Protein AF-A0A7C7WUB9-F1 (afdb_monomer_lite)

Foldseek 3Di:
DCLLCVLAVQRVVLLVVCVVDCLAEAEDEDQDPPQVQLAKDFQPDDPVCVVPAVAPDPPHDDDPVVVVVVSSVVSPFIHTYAYQNVDPVSVLSNQLRSQLRSLSVLQVVVVHHPVVDHSLLSSLSSLLSSLSVQCVVPVCSLVDPPPDDAPDPVSVVVVVSNSVSNVVSSVLNVVLSPDDNVVSQLSSSVSSVHDPPDDRDRPDDDDPPDPDDD

Sequence (214 aa):
MSALEDFDPILGARAREIFANGHRLRITEELEQRTGMMNCLPAGITIQDLKDRDMYFDFVEPFDNGIFIEHNADGSEAIINFEYTYSVDSLCYLAHEIGHAIADDIQRACGLSFRDFSPHELEKQAYFIQSIVAAHIDPDFNTESAAFVPASETSLSSAFNREAQRYEAVGAYKQAAALAASQRTAFIETIMGKPACAATITPPYPLAEDTVHL

Secondary structure (DSSP, 8-state):
-HHHHHH-HHHHHHHHHHHH-TTTEEEEE-SS-SS--EEEE-TT--HHHHHHS-TT-SS-----HHHHHHHTTT--S-EEEEEE-SSHHHHHHHHHHHHHHHHHHHHHHTT--GGGS-HHHHHHHHHHHHHHHHHHH-TTTTT-------SSHHHHHHHHHHHHHHHHHHHHHHHHHHS-HHHHHHHHHHHTT--TTSPP-PPPS---------

Radius of gyration: 16.94 Å; chains: 1; bounding box: 39×46×46 Å

pLDDT: mean 74.52, std 18.6, range [30.73, 95.69]

Structure (mmCIF, N/CA/C/O backbone):
data_AF-A0A7C7WUB9-F1
#
_entry.id   AF-A0A7C7WUB9-F1
#
loop_
_atom_site.group_PDB
_atom_site.id
_atom_site.type_symbol
_atom_site.label_atom_id
_atom_site.label_alt_id
_atom_site.label_comp_id
_atom_site.label_asym_id
_atom_site.label_entity_id
_atom_site.label_seq_id
_atom_site.pdbx_PDB_ins_code
_atom_site.Cartn_x
_atom_site.Cartn_y
_atom_site.Cartn_z
_atom_site.occupancy
_atom_site.B_iso_or_equiv
_atom_site.auth_seq_id
_atom_site.auth_comp_id
_atom_site.auth_asym_id
_atom_site.auth_atom_id
_atom_site.pdbx_PDB_model_num
ATOM 1 N N . MET A 1 1 ? 4.290 -13.149 3.917 1.00 58.50 1 MET A N 1
ATOM 2 C CA . MET A 1 1 ? 2.971 -13.055 4.587 1.00 58.50 1 MET A CA 1
ATOM 3 C C . MET A 1 1 ? 3.078 -12.938 6.107 1.00 58.50 1 MET A C 1
ATOM 5 O O . MET A 1 1 ? 2.339 -12.131 6.650 1.00 58.50 1 MET A O 1
ATOM 9 N N . SER A 1 2 ? 4.011 -13.636 6.777 1.00 76.75 2 SER A N 1
ATOM 10 C CA . SER A 1 2 ? 4.240 -13.506 8.234 1.00 76.75 2 SER A CA 1
ATOM 11 C C . SER A 1 2 ? 4.400 -12.055 8.704 1.00 76.75 2 SER A C 1
ATOM 13 O O . SER A 1 2 ? 3.715 -11.640 9.625 1.00 76.75 2 SER A O 1
ATOM 15 N N . ALA A 1 3 ? 5.203 -11.247 8.001 1.00 88.50 3 ALA A N 1
ATOM 16 C CA . ALA A 1 3 ? 5.504 -9.868 8.398 1.00 88.50 3 ALA A CA 1
ATOM 17 C C . ALA A 1 3 ? 4.269 -8.982 8.663 1.00 88.50 3 ALA A C 1
ATOM 19 O O . ALA A 1 3 ? 4.229 -8.267 9.660 1.00 88.50 3 ALA A O 1
ATOM 20 N N . LEU A 1 4 ? 3.263 -9.016 7.778 1.00 93.00 4 LEU A N 1
ATOM 21 C CA . LEU A 1 4 ? 2.069 -8.174 7.917 1.00 93.00 4 LEU A CA 1
ATOM 22 C C . LEU A 1 4 ? 1.130 -8.692 9.004 1.00 93.00 4 LEU A C 1
ATOM 24 O O . LEU A 1 4 ? 0.549 -7.889 9.723 1.00 93.00 4 LEU A O 1
ATOM 28 N N . GLU A 1 5 ? 1.011 -10.012 9.143 1.00 91.88 5 GLU A N 1
ATOM 29 C CA . GLU A 1 5 ? 0.197 -10.648 10.180 1.00 91.88 5 GLU A CA 1
ATOM 30 C C . GLU A 1 5 ? 0.779 -10.457 11.583 1.00 91.88 5 GLU A C 1
ATOM 32 O O . GLU A 1 5 ? 0.043 -10.113 12.508 1.00 91.88 5 GLU A O 1
ATOM 37 N N . ASP A 1 6 ? 2.097 -10.601 11.725 1.00 91.75 6 ASP A N 1
ATOM 38 C CA . ASP A 1 6 ? 2.821 -10.337 12.971 1.00 91.75 6 ASP A CA 1
ATOM 39 C C . ASP A 1 6 ? 2.702 -8.858 13.377 1.00 91.75 6 ASP A C 1
ATOM 41 O O . ASP A 1 6 ? 2.662 -8.521 14.566 1.00 91.75 6 ASP A O 1
ATOM 45 N N . PHE A 1 7 ? 2.636 -7.960 12.387 1.00 93.88 7 PHE A N 1
ATOM 46 C CA . PHE A 1 7 ? 2.469 -6.533 12.621 1.00 93.88 7 PHE A CA 1
ATOM 47 C C . PHE A 1 7 ? 1.033 -6.162 12.998 1.00 93.88 7 PHE A C 1
ATOM 49 O O . PHE A 1 7 ? 0.826 -5.438 13.970 1.00 93.88 7 PHE A O 1
ATOM 56 N N . ASP A 1 8 ? 0.033 -6.627 12.256 1.00 93.38 8 ASP A N 1
ATOM 57 C CA . ASP A 1 8 ? -1.379 -6.434 12.575 1.00 93.38 8 ASP A CA 1
ATOM 58 C C . ASP A 1 8 ? -2.216 -7.572 11.955 1.00 93.38 8 ASP A C 1
ATOM 60 O O . ASP A 1 8 ? -2.177 -7.783 10.742 1.00 93.38 8 ASP A O 1
ATOM 64 N N . PRO A 1 9 ? -3.011 -8.315 12.747 1.00 90.81 9 PRO A N 1
ATOM 65 C CA . PRO A 1 9 ? -3.708 -9.497 12.242 1.00 90.81 9 PRO A CA 1
ATOM 66 C C . PRO A 1 9 ? -4.779 -9.166 11.192 1.00 90.81 9 PRO A C 1
ATOM 68 O O . PRO A 1 9 ? -5.043 -9.985 10.311 1.00 90.81 9 PRO A O 1
ATOM 71 N N . ILE A 1 10 ? -5.391 -7.977 11.251 1.00 89.88 10 ILE A N 1
ATOM 72 C CA . ILE A 1 10 ? -6.374 -7.534 10.251 1.00 89.88 10 ILE A CA 1
ATOM 73 C C . ILE A 1 10 ? -5.658 -7.192 8.945 1.00 89.88 10 ILE A C 1
ATOM 75 O O . ILE A 1 10 ? -6.129 -7.563 7.870 1.00 89.88 10 ILE A O 1
ATOM 79 N N . LEU A 1 11 ? -4.501 -6.538 9.028 1.00 91.19 11 LEU A N 1
ATOM 80 C CA . LEU A 1 11 ? -3.656 -6.258 7.875 1.00 91.19 11 LEU A CA 1
ATOM 81 C C . LEU A 1 11 ? -3.152 -7.547 7.212 1.00 91.19 11 LEU A C 1
ATOM 83 O O . LEU A 1 11 ? -3.257 -7.693 5.995 1.00 91.19 11 LEU A O 1
ATOM 87 N N . GLY A 1 12 ? -2.671 -8.505 8.008 1.00 91.38 12 GLY A N 1
ATOM 88 C CA . GLY A 1 12 ? -2.275 -9.828 7.528 1.00 91.38 12 GLY A CA 1
ATOM 89 C C . GLY A 1 12 ? -3.418 -10.572 6.836 1.00 91.38 12 GLY A C 1
ATOM 90 O O . GLY A 1 12 ? -3.214 -11.149 5.769 1.00 91.38 12 GLY A O 1
ATOM 91 N N . ALA A 1 13 ? -4.633 -10.510 7.390 1.00 90.44 13 ALA A N 1
ATOM 92 C CA . ALA A 1 13 ? -5.813 -11.116 6.776 1.00 90.44 13 A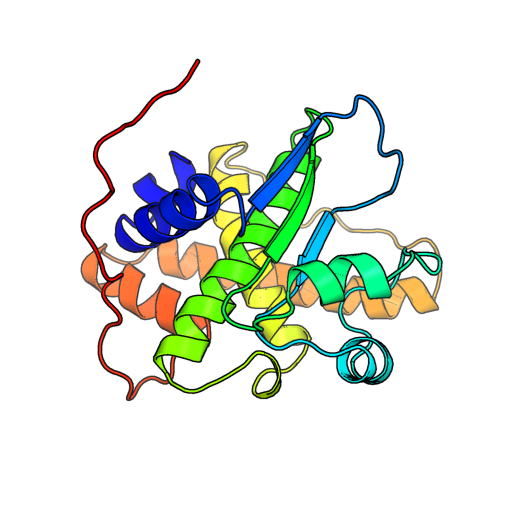LA A CA 1
ATOM 93 C C . ALA A 1 13 ? -6.132 -10.520 5.394 1.00 90.44 13 ALA A C 1
ATOM 95 O O . ALA A 1 13 ? -6.345 -11.283 4.455 1.00 90.44 13 ALA A O 1
ATOM 96 N N . ARG A 1 14 ? -6.085 -9.188 5.247 1.00 90.38 14 ARG A N 1
ATOM 97 C CA . ARG A 1 14 ? -6.287 -8.509 3.951 1.00 90.38 14 ARG A CA 1
ATOM 98 C C . ARG A 1 14 ? -5.230 -8.904 2.924 1.00 90.38 14 ARG A C 1
ATOM 100 O O . ARG A 1 14 ? -5.556 -9.217 1.786 1.00 90.38 14 ARG A O 1
ATOM 107 N N . ALA A 1 15 ? -3.963 -8.941 3.334 1.00 91.94 15 ALA A N 1
ATOM 108 C CA . ALA A 1 15 ? -2.885 -9.359 2.446 1.00 91.94 15 ALA A CA 1
ATOM 109 C C . ALA A 1 15 ? -3.079 -10.806 1.967 1.00 91.94 15 ALA A C 1
ATOM 111 O O . ALA A 1 15 ? -2.947 -11.076 0.777 1.00 91.94 15 ALA A O 1
ATOM 112 N N . ARG A 1 16 ? -3.438 -11.734 2.867 1.00 90.88 16 ARG A N 1
ATOM 113 C CA . ARG A 1 16 ? -3.721 -13.131 2.496 1.00 90.88 16 ARG A CA 1
ATOM 114 C C . ARG A 1 16 ? -4.841 -13.255 1.472 1.00 90.88 16 ARG A C 1
ATOM 116 O O . ARG A 1 16 ? -4.729 -14.084 0.581 1.00 90.88 16 ARG A O 1
ATOM 123 N N . GLU A 1 17 ? -5.894 -12.456 1.596 1.00 88.88 17 GLU A N 1
ATOM 124 C CA . GLU A 1 17 ? -7.005 -12.457 0.643 1.00 88.88 17 GLU A CA 1
ATOM 125 C C . GLU A 1 17 ? -6.539 -12.067 -0.766 1.00 88.88 17 GLU A C 1
ATOM 127 O O . GLU A 1 17 ? -6.853 -12.760 -1.731 1.00 88.88 17 GLU A O 1
ATOM 132 N N . ILE A 1 18 ? -5.711 -11.022 -0.873 1.00 90.38 18 ILE A N 1
ATOM 133 C CA . ILE A 1 18 ? -5.103 -10.606 -2.143 1.00 90.38 18 ILE A CA 1
ATOM 134 C C . ILE A 1 18 ? -4.246 -11.738 -2.726 1.00 90.38 18 ILE A C 1
ATOM 136 O O . ILE A 1 18 ? -4.377 -12.056 -3.904 1.00 90.38 18 ILE A O 1
ATOM 140 N N . PHE A 1 19 ? -3.411 -12.386 -1.904 1.00 87.12 19 PHE A N 1
ATOM 141 C CA . PHE A 1 19 ? -2.570 -13.505 -2.346 1.00 87.12 19 PHE A CA 1
ATOM 142 C C . PHE A 1 19 ? -3.367 -14.743 -2.772 1.00 87.12 19 PHE A C 1
ATOM 144 O O . PHE A 1 19 ? -2.962 -15.439 -3.700 1.00 87.12 19 PHE A O 1
ATOM 151 N N . ALA A 1 20 ? -4.474 -15.039 -2.093 1.00 86.31 20 ALA A N 1
ATOM 152 C CA . ALA A 1 20 ? -5.313 -16.195 -2.392 1.00 86.31 20 ALA A CA 1
ATOM 153 C C . ALA A 1 20 ? -6.182 -15.986 -3.643 1.00 86.31 20 ALA A C 1
ATOM 155 O O . ALA A 1 20 ? -6.673 -16.953 -4.228 1.00 86.31 20 ALA A O 1
ATOM 156 N N . ASN A 1 21 ? -6.379 -14.736 -4.066 1.00 83.38 21 ASN A N 1
ATOM 157 C CA . ASN A 1 21 ? -7.218 -14.395 -5.199 1.00 83.38 21 ASN A CA 1
ATOM 158 C C . ASN A 1 21 ? -6.378 -14.205 -6.475 1.00 83.38 21 ASN A C 1
ATOM 160 O O . ASN A 1 21 ? -5.896 -13.112 -6.769 1.00 83.38 21 ASN A O 1
ATOM 164 N N . GLY A 1 22 ? -6.267 -15.263 -7.287 1.00 78.06 22 GLY A N 1
ATOM 165 C CA . GLY A 1 22 ? -5.535 -15.237 -8.564 1.00 78.06 22 GLY A CA 1
ATOM 166 C C . GLY A 1 22 ? -6.100 -14.278 -9.627 1.00 78.06 22 GLY A C 1
ATOM 167 O O . GLY A 1 22 ? -5.448 -14.027 -10.641 1.00 78.06 22 GLY A O 1
ATOM 168 N N . HIS A 1 23 ? -7.298 -13.718 -9.417 1.00 80.62 23 HIS A N 1
ATOM 169 C CA . HIS A 1 23 ? -7.788 -12.593 -10.216 1.00 80.62 23 HIS A CA 1
ATOM 170 C C . HIS A 1 23 ? -7.101 -11.280 -9.815 1.00 80.62 23 HIS A C 1
ATOM 172 O O . HIS A 1 23 ? -6.741 -10.495 -10.692 1.00 80.62 23 HIS A O 1
ATOM 178 N N . ARG A 1 24 ? -6.891 -11.074 -8.507 1.00 84.25 24 ARG A N 1
ATOM 179 C CA . ARG A 1 24 ? -6.319 -9.857 -7.918 1.00 84.25 24 ARG A CA 1
ATOM 180 C C . ARG A 1 24 ? -4.801 -9.823 -7.942 1.00 84.25 24 ARG A C 1
ATOM 182 O O . ARG A 1 24 ? -4.252 -8.741 -8.070 1.00 84.25 24 ARG A O 1
ATOM 189 N N . LEU A 1 25 ? -4.121 -10.956 -7.803 1.00 86.12 25 LEU A N 1
ATOM 190 C CA . LEU A 1 25 ? -2.661 -11.008 -7.824 1.00 86.12 25 LEU A CA 1
ATOM 191 C C . LEU A 1 25 ? -2.173 -12.034 -8.838 1.00 86.12 25 LEU A C 1
ATOM 193 O O . LEU A 1 25 ? -2.419 -13.233 -8.709 1.00 86.12 25 LEU A O 1
ATOM 197 N N . ARG A 1 26 ? -1.427 -11.550 -9.828 1.00 83.12 26 ARG A N 1
ATOM 198 C CA . ARG A 1 26 ? -0.755 -12.375 -10.828 1.00 83.12 26 ARG A CA 1
ATOM 199 C C . ARG A 1 26 ? 0.742 -12.180 -10.691 1.00 83.12 26 ARG A C 1
ATOM 201 O O . ARG A 1 26 ? 1.243 -11.082 -10.914 1.00 83.12 26 ARG A O 1
ATOM 208 N N . ILE A 1 27 ? 1.437 -13.250 -10.323 1.00 81.62 27 ILE A N 1
ATOM 209 C CA . ILE A 1 27 ? 2.894 -13.261 -10.222 1.00 81.62 27 ILE A CA 1
ATOM 210 C C . ILE A 1 27 ? 3.448 -14.091 -11.373 1.00 81.62 27 ILE A C 1
ATOM 212 O O . ILE A 1 27 ? 3.085 -15.256 -11.536 1.00 81.62 27 ILE A O 1
ATOM 216 N N . THR A 1 28 ? 4.341 -13.495 -12.150 1.00 79.12 28 THR A N 1
ATOM 217 C CA . THR A 1 28 ? 5.196 -14.201 -13.102 1.00 79.12 28 THR A CA 1
ATOM 218 C C . THR A 1 28 ? 6.609 -14.230 -12.548 1.00 79.12 28 THR A C 1
ATOM 220 O O . THR A 1 28 ? 7.180 -13.191 -12.225 1.00 79.12 28 THR A O 1
ATOM 223 N N . GLU A 1 29 ? 7.169 -15.424 -12.397 1.00 78.75 29 GLU A N 1
ATOM 224 C CA . GLU A 1 29 ? 8.539 -15.585 -11.922 1.00 78.75 29 GLU A CA 1
ATOM 225 C C . GLU A 1 29 ? 9.514 -15.462 -13.095 1.00 78.75 29 GLU A C 1
ATOM 227 O O . GLU A 1 29 ? 9.423 -16.210 -14.070 1.00 78.75 29 GLU A O 1
ATOM 232 N N . GLU A 1 30 ? 10.449 -14.521 -13.005 1.00 70.12 30 GLU A N 1
ATOM 233 C CA . GLU A 1 30 ? 11.416 -14.229 -14.063 1.00 70.12 30 GLU A CA 1
ATOM 234 C C . GLU A 1 30 ? 12.811 -14.033 -13.453 1.00 70.12 30 GLU A C 1
ATOM 236 O O . GLU A 1 30 ? 12.963 -13.443 -12.391 1.00 70.12 30 GLU A O 1
ATOM 241 N N . LEU A 1 31 ? 13.865 -14.536 -14.103 1.00 58.72 31 LEU A N 1
ATOM 242 C CA . LEU A 1 31 ? 15.239 -14.414 -13.575 1.00 58.72 31 LEU A CA 1
ATOM 243 C C . LEU A 1 31 ? 15.817 -12.997 -13.718 1.00 58.72 31 LEU A C 1
ATOM 245 O O . LEU A 1 31 ? 16.738 -12.625 -12.996 1.00 58.72 31 LEU A O 1
ATOM 249 N N . GLU A 1 32 ? 15.284 -12.218 -14.653 1.00 61.28 32 GLU A N 1
ATOM 250 C CA . GLU A 1 32 ? 15.645 -10.829 -14.929 1.00 61.28 32 GLU A CA 1
ATOM 251 C C . GLU A 1 32 ? 14.348 -10.069 -15.233 1.00 61.28 32 GLU A C 1
ATOM 253 O O . GLU A 1 32 ? 13.403 -10.670 -15.742 1.00 61.28 32 GLU A O 1
ATOM 258 N N . GLN A 1 33 ? 14.281 -8.766 -14.937 1.00 56.66 33 GLN A N 1
ATOM 259 C CA . GLN A 1 33 ? 13.120 -7.950 -15.319 1.00 56.66 33 GLN A CA 1
ATOM 260 C C . GLN A 1 33 ? 13.003 -7.945 -16.843 1.00 56.66 33 GLN A C 1
ATOM 262 O O . GLN A 1 33 ? 13.829 -7.343 -17.532 1.00 56.66 33 GLN A O 1
ATOM 267 N N . ARG A 1 34 ? 12.004 -8.651 -17.374 1.00 54.22 34 ARG A N 1
ATOM 268 C CA . ARG A 1 34 ? 11.803 -8.766 -18.819 1.00 54.22 34 ARG A CA 1
ATOM 269 C C . ARG A 1 34 ? 10.859 -7.705 -19.330 1.00 54.22 34 ARG A C 1
ATOM 271 O O . ARG A 1 34 ? 11.112 -7.149 -20.397 1.00 54.22 34 ARG A O 1
ATOM 278 N N . THR A 1 35 ? 9.797 -7.425 -18.584 1.00 53.28 35 THR A N 1
ATOM 279 C CA . THR A 1 35 ? 8.800 -6.435 -18.982 1.00 53.28 35 THR A CA 1
ATOM 280 C C . THR A 1 35 ? 8.731 -5.251 -18.023 1.00 53.28 35 THR A C 1
ATOM 282 O O . THR A 1 35 ? 8.122 -4.250 -18.371 1.00 53.28 35 THR A O 1
ATOM 285 N N . GLY A 1 36 ? 9.332 -5.325 -16.832 1.00 54.53 36 GLY A N 1
ATOM 286 C CA . GLY A 1 36 ? 9.214 -4.274 -15.815 1.00 54.53 36 GLY A CA 1
ATOM 287 C C . GLY A 1 36 ? 7.800 -4.176 -15.232 1.00 54.53 36 GLY A C 1
ATOM 288 O O . GLY A 1 36 ? 7.402 -3.119 -14.748 1.00 54.53 36 GLY A O 1
ATOM 289 N N . MET A 1 37 ? 7.019 -5.260 -15.306 1.00 57.16 37 MET A N 1
ATOM 290 C CA . MET A 1 37 ? 5.623 -5.289 -14.864 1.00 57.16 37 MET A CA 1
ATOM 291 C C . MET A 1 37 ? 5.580 -5.430 -13.342 1.00 57.16 37 MET A C 1
ATOM 293 O O . MET A 1 37 ? 5.673 -6.525 -12.798 1.00 57.16 37 MET A O 1
ATOM 297 N N . MET A 1 38 ? 5.489 -4.298 -12.652 1.00 66.25 38 MET A N 1
ATOM 298 C CA . MET A 1 38 ? 5.349 -4.214 -11.199 1.00 66.25 38 MET A CA 1
ATOM 299 C C . MET A 1 38 ? 4.339 -3.113 -10.895 1.00 66.25 38 MET A C 1
ATOM 301 O O . MET A 1 38 ? 4.726 -1.984 -10.608 1.00 66.25 38 MET A O 1
ATOM 305 N N . ASN A 1 39 ? 3.049 -3.400 -11.074 1.00 75.06 39 ASN A N 1
ATOM 306 C CA . ASN A 1 39 ? 2.018 -2.388 -10.880 1.00 75.06 39 ASN A CA 1
ATOM 307 C C . ASN A 1 39 ? 0.723 -2.930 -10.277 1.00 75.06 39 ASN A C 1
ATOM 309 O O . ASN A 1 39 ? 0.235 -4.013 -10.611 1.00 75.06 39 ASN A O 1
ATOM 313 N N . CYS A 1 40 ? 0.126 -2.095 -9.438 1.00 84.31 40 CYS A N 1
ATOM 314 C CA . CYS A 1 40 ? -1.238 -2.190 -8.969 1.00 84.31 40 CYS A CA 1
ATOM 315 C C . CYS A 1 40 ? -2.133 -1.263 -9.798 1.00 84.31 40 CYS A C 1
ATOM 317 O O . CYS A 1 40 ? -1.901 -0.060 -9.905 1.00 84.31 40 CYS A O 1
ATOM 319 N N . LEU A 1 41 ? -3.199 -1.824 -10.356 1.00 84.69 41 LEU A N 1
ATOM 320 C CA . LEU A 1 41 ? -4.288 -1.112 -11.006 1.00 84.69 41 LEU A CA 1
ATOM 321 C C . LEU A 1 41 ? -5.442 -0.979 -10.006 1.00 84.69 41 LEU A C 1
ATOM 323 O O . LEU A 1 41 ? -6.079 -1.990 -9.706 1.00 84.69 41 LEU A O 1
ATOM 327 N N . PRO A 1 42 ? -5.730 0.231 -9.492 1.00 86.31 42 PRO A N 1
ATOM 328 C CA . PRO A 1 42 ? -6.859 0.466 -8.598 1.00 86.31 42 PRO A CA 1
ATOM 329 C C . PRO A 1 42 ? -8.197 0.052 -9.214 1.00 86.31 42 PRO A C 1
ATOM 331 O O . PRO A 1 42 ? -8.370 0.067 -10.440 1.00 86.31 42 PRO A O 1
ATOM 334 N N . ALA A 1 43 ? -9.179 -0.258 -8.371 1.00 87.81 43 ALA A N 1
ATOM 335 C CA . ALA A 1 43 ? -10.504 -0.621 -8.846 1.00 87.81 43 ALA A CA 1
ATOM 336 C C . ALA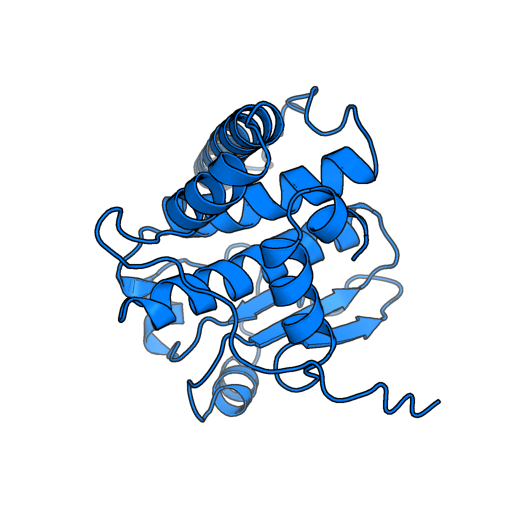 A 1 43 ? -11.154 0.532 -9.630 1.00 87.81 43 ALA A C 1
ATOM 338 O O . ALA A 1 43 ? -11.148 1.696 -9.216 1.00 87.81 43 ALA A O 1
ATOM 339 N N . GLY A 1 44 ? -11.750 0.205 -10.778 1.00 84.81 44 GLY A N 1
ATOM 340 C CA . GLY A 1 44 ? -12.438 1.184 -11.620 1.00 84.81 44 GLY A CA 1
ATOM 341 C C . GLY A 1 44 ? -11.511 2.222 -12.263 1.00 84.81 44 GLY A C 1
ATOM 342 O O . GLY A 1 44 ? -11.976 3.309 -12.627 1.00 84.81 44 GLY A O 1
ATOM 343 N N . ILE A 1 45 ? -10.210 1.931 -12.381 1.00 83.25 45 ILE A N 1
ATOM 344 C CA . ILE A 1 45 ? -9.282 2.738 -13.179 1.00 83.25 45 ILE A CA 1
ATOM 345 C C . ILE A 1 45 ? -9.657 2.687 -14.666 1.00 83.25 45 ILE A C 1
ATOM 347 O O . ILE A 1 45 ? -10.056 1.650 -15.192 1.00 83.25 45 ILE A O 1
ATOM 351 N N . THR A 1 46 ? -9.530 3.816 -15.360 1.00 78.81 46 THR A N 1
ATOM 352 C CA . THR A 1 46 ? -9.779 3.920 -16.801 1.00 78.81 46 THR A CA 1
ATOM 353 C C . THR A 1 46 ? -8.516 4.319 -17.560 1.00 78.81 46 THR A C 1
ATOM 355 O O . THR A 1 46 ? -7.562 4.846 -16.988 1.00 78.81 46 THR A O 1
ATOM 358 N N . ILE A 1 47 ? -8.540 4.159 -18.889 1.00 74.06 47 ILE A N 1
ATOM 359 C CA . ILE A 1 47 ? -7.479 4.662 -19.781 1.00 74.06 47 ILE A CA 1
ATOM 360 C C . ILE A 1 47 ? -7.259 6.169 -19.586 1.00 74.06 47 ILE A C 1
ATOM 362 O O . ILE A 1 47 ? -6.141 6.654 -19.735 1.00 74.06 47 ILE A O 1
ATOM 366 N N . GLN A 1 48 ? -8.321 6.922 -19.290 1.00 75.06 48 GLN A N 1
ATOM 367 C CA . GLN A 1 48 ? -8.221 8.364 -19.108 1.00 75.06 48 GLN A CA 1
ATOM 368 C C . GLN A 1 48 ? -7.501 8.710 -17.799 1.00 75.06 48 GLN A C 1
ATOM 370 O O . GLN A 1 48 ? -6.640 9.582 -17.804 1.00 75.06 48 GLN A O 1
ATOM 375 N N . ASP A 1 49 ? -7.754 7.969 -16.717 1.00 77.50 49 ASP A N 1
ATOM 376 C CA . ASP A 1 49 ? -7.038 8.172 -15.450 1.00 77.50 49 ASP A CA 1
ATOM 377 C C . ASP A 1 49 ? -5.533 7.924 -15.595 1.00 77.50 49 ASP A C 1
ATOM 379 O O . ASP A 1 49 ? -4.740 8.682 -15.041 1.00 77.50 49 ASP A O 1
ATOM 383 N N . LEU A 1 50 ? -5.143 6.912 -16.380 1.00 70.62 50 LEU A N 1
ATOM 384 C CA . LEU A 1 50 ? -3.734 6.645 -16.688 1.00 70.62 50 LEU A CA 1
ATOM 385 C C . LEU A 1 50 ? -3.067 7.803 -17.438 1.00 70.62 50 LEU A C 1
ATOM 387 O O . LEU A 1 50 ? -1.884 8.056 -17.248 1.00 70.62 50 LEU A O 1
ATOM 391 N N . LYS A 1 51 ? -3.815 8.512 -18.290 1.00 66.88 51 LYS A N 1
ATOM 392 C CA . LYS A 1 51 ? -3.301 9.670 -19.035 1.00 66.88 51 LYS A CA 1
ATOM 393 C C . LYS A 1 51 ? -3.232 10.935 -18.186 1.00 66.88 51 LYS A C 1
ATOM 395 O O . LYS A 1 51 ? -2.359 11.762 -18.418 1.00 66.88 51 LYS A O 1
ATOM 400 N N . ASP A 1 52 ? -4.163 11.098 -17.251 1.00 66.75 52 ASP A N 1
ATOM 401 C CA . ASP A 1 52 ? -4.356 12.360 -16.534 1.00 66.75 52 ASP A CA 1
ATOM 402 C C . ASP A 1 52 ? -3.540 12.474 -15.249 1.00 66.75 52 ASP A C 1
ATOM 404 O O . ASP A 1 52 ? -3.314 13.587 -14.774 1.00 66.75 52 ASP A O 1
ATOM 408 N N . ARG A 1 53 ? -3.149 11.352 -14.634 1.00 55.25 53 ARG A N 1
ATOM 409 C CA . ARG A 1 53 ? -2.651 11.387 -13.254 1.00 55.25 53 ARG A CA 1
ATOM 410 C C . ARG A 1 53 ? -1.142 11.341 -13.080 1.00 55.25 53 ARG A C 1
ATOM 412 O O . ARG A 1 53 ? -0.722 11.494 -11.938 1.00 55.25 53 ARG A O 1
ATOM 419 N N . ASP A 1 54 ? -0.344 11.119 -14.130 1.00 54.69 54 ASP A N 1
ATOM 420 C CA . ASP A 1 54 ? 1.107 10.829 -14.007 1.00 54.69 54 ASP A CA 1
ATOM 421 C C . ASP A 1 54 ? 1.410 9.730 -12.956 1.00 54.69 54 ASP A C 1
ATOM 423 O O . ASP A 1 54 ? 2.542 9.515 -12.526 1.00 54.69 54 ASP A O 1
ATOM 427 N N . MET A 1 55 ? 0.370 9.020 -12.514 1.00 48.38 55 MET A N 1
ATOM 428 C CA . MET A 1 55 ? 0.439 7.964 -11.530 1.00 48.38 55 MET A CA 1
ATOM 429 C C . MET A 1 55 ? 0.871 6.728 -12.291 1.00 48.38 55 MET A C 1
ATOM 431 O O . MET A 1 55 ? 0.218 6.357 -13.267 1.00 48.38 55 MET A O 1
ATOM 435 N N . TYR A 1 56 ? 1.946 6.108 -11.810 1.00 50.59 56 TYR A N 1
ATOM 436 C CA . TYR A 1 56 ? 2.493 4.827 -12.264 1.00 50.59 56 TYR A CA 1
ATOM 437 C C . TYR A 1 56 ? 3.446 4.832 -13.474 1.00 50.59 56 TYR A C 1
ATOM 439 O O . TYR A 1 56 ? 3.845 3.753 -13.902 1.00 50.59 56 TYR A O 1
ATOM 447 N N . PHE A 1 57 ? 3.874 5.979 -14.022 1.00 44.91 57 PHE A N 1
ATOM 448 C CA . PHE A 1 57 ? 4.630 5.972 -15.290 1.00 44.91 57 PHE A CA 1
ATOM 449 C C . PHE A 1 57 ? 5.812 6.953 -15.340 1.00 44.91 57 PHE A C 1
ATOM 451 O O . PHE A 1 57 ? 5.763 7.951 -16.044 1.00 44.91 57 PHE A O 1
ATOM 458 N N . ASP A 1 58 ? 6.922 6.612 -14.675 1.00 38.81 58 ASP A N 1
ATOM 459 C CA . ASP A 1 58 ? 8.247 7.168 -15.027 1.00 38.81 58 ASP A CA 1
ATOM 460 C C . ASP A 1 58 ? 9.120 6.176 -15.836 1.00 38.81 58 ASP A C 1
ATOM 462 O O . ASP A 1 58 ? 10.149 6.573 -16.376 1.00 38.81 58 ASP A O 1
ATOM 466 N N . PHE A 1 59 ? 8.737 4.892 -15.963 1.00 37.22 59 PHE A N 1
ATOM 467 C CA . PHE A 1 59 ? 9.623 3.840 -16.512 1.00 37.22 59 PHE A CA 1
ATOM 468 C C . PHE A 1 59 ? 8.966 2.820 -17.443 1.00 37.22 59 PHE A C 1
ATOM 470 O O . PHE A 1 59 ? 9.391 1.670 -17.522 1.00 37.22 59 PHE A O 1
ATOM 477 N N . VAL A 1 60 ? 7.914 3.207 -18.152 1.00 40.94 60 VAL A N 1
ATOM 478 C CA . VAL A 1 60 ? 7.082 2.226 -18.841 1.00 40.94 60 VAL A CA 1
ATOM 479 C C . VAL A 1 60 ? 6.745 2.775 -20.230 1.00 40.94 60 VAL A C 1
ATOM 481 O O . VAL A 1 60 ? 5.836 3.588 -20.398 1.00 40.94 60 VAL A O 1
ATOM 484 N N . GLU A 1 61 ? 7.543 2.370 -21.230 1.00 36.94 61 GLU A N 1
ATOM 485 C CA . GLU A 1 61 ? 7.173 2.449 -22.652 1.00 36.94 61 GLU A CA 1
ATOM 486 C C . GLU A 1 61 ? 5.752 1.891 -22.846 1.00 36.94 61 GLU A C 1
ATOM 488 O O . GLU A 1 61 ? 5.304 1.088 -22.028 1.00 36.94 61 GLU A O 1
ATOM 493 N N . PRO A 1 62 ? 5.005 2.323 -23.878 1.00 39.59 62 PRO A N 1
ATOM 494 C CA . PRO A 1 62 ? 3.571 2.088 -23.975 1.00 39.59 62 PRO A CA 1
ATOM 495 C C . PRO A 1 62 ? 3.290 0.593 -24.149 1.00 39.59 62 PRO A C 1
ATOM 497 O O . PRO A 1 62 ? 3.204 0.087 -25.267 1.00 39.59 62 PRO A O 1
ATOM 500 N N . PHE A 1 63 ? 3.133 -0.119 -23.035 1.00 49.19 63 PHE A N 1
ATOM 501 C CA . PHE A 1 63 ? 2.515 -1.429 -23.036 1.00 49.19 63 PHE A CA 1
ATOM 502 C C . PHE A 1 63 ? 1.092 -1.294 -23.552 1.00 49.19 63 PHE A C 1
ATOM 504 O O . PHE A 1 63 ? 0.491 -0.212 -23.573 1.00 49.19 63 PHE A O 1
ATOM 511 N N . ASP A 1 64 ? 0.551 -2.432 -23.959 1.00 47.31 64 ASP A N 1
ATOM 512 C CA . ASP A 1 64 ? -0.827 -2.585 -24.383 1.00 47.31 64 ASP A CA 1
ATOM 513 C C . ASP A 1 64 ? -1.748 -2.448 -23.154 1.00 47.31 64 ASP A C 1
ATOM 515 O O . ASP A 1 64 ? -2.353 -3.402 -22.671 1.00 47.31 64 ASP A O 1
ATOM 519 N N . ASN A 1 65 ? -1.815 -1.234 -22.596 1.00 50.06 65 ASN A N 1
ATOM 520 C CA . ASN A 1 65 ? -2.606 -0.850 -21.425 1.00 50.06 65 ASN A CA 1
ATOM 521 C C . ASN A 1 65 ? -4.089 -1.235 -21.590 1.00 50.06 65 ASN A C 1
ATOM 523 O O . ASN A 1 65 ? -4.813 -1.337 -20.603 1.00 50.06 65 ASN A O 1
ATOM 527 N N . GLY A 1 66 ? -4.532 -1.488 -22.829 1.00 46.75 66 GLY A N 1
ATOM 528 C CA . GLY A 1 66 ? -5.827 -2.084 -23.141 1.00 46.75 66 GLY A CA 1
ATOM 529 C C . GLY A 1 66 ? -6.016 -3.481 -22.544 1.00 46.75 66 GLY A C 1
ATOM 530 O O . GLY A 1 66 ? -7.043 -3.712 -21.920 1.00 46.75 66 GLY A O 1
ATOM 531 N N . ILE A 1 67 ? -5.022 -4.373 -22.628 1.00 48.97 67 ILE A N 1
ATOM 532 C CA . ILE A 1 67 ? -5.120 -5.762 -22.138 1.00 48.97 67 ILE A CA 1
ATOM 533 C C . ILE A 1 67 ? -5.297 -5.790 -20.614 1.00 48.97 67 ILE A C 1
ATOM 535 O O . ILE A 1 67 ? -6.125 -6.526 -20.083 1.00 48.97 67 ILE A O 1
ATOM 539 N N . PHE A 1 68 ? -4.562 -4.953 -19.883 1.00 54.81 68 PHE A N 1
ATOM 540 C CA . PHE A 1 68 ? -4.636 -4.944 -18.421 1.00 54.81 68 PHE A CA 1
ATOM 541 C C . PHE A 1 68 ? -5.907 -4.278 -17.880 1.00 54.81 68 PHE A C 1
ATOM 543 O O . PHE A 1 68 ? -6.458 -4.737 -16.881 1.00 54.81 68 PHE A O 1
ATOM 550 N N . ILE A 1 69 ? -6.422 -3.247 -18.555 1.00 55.38 69 ILE A N 1
ATOM 551 C CA . ILE A 1 69 ? -7.720 -2.648 -18.210 1.00 55.38 69 ILE A CA 1
ATOM 552 C C . ILE A 1 69 ? -8.869 -3.587 -18.597 1.00 55.38 69 ILE A C 1
ATOM 554 O O . ILE A 1 69 ? -9.838 -3.685 -17.850 1.00 55.38 69 ILE A O 1
ATOM 558 N N . GLU A 1 70 ? -8.752 -4.341 -19.695 1.00 53.69 70 GLU A N 1
ATOM 559 C CA . GLU A 1 70 ? -9.687 -5.426 -20.032 1.00 53.69 70 GLU A CA 1
ATOM 560 C C . GLU A 1 70 ? -9.705 -6.526 -18.959 1.00 53.69 70 GLU A C 1
ATOM 562 O O . GLU A 1 70 ? -10.744 -7.135 -18.713 1.00 53.69 70 GLU A O 1
ATOM 567 N N . HIS A 1 71 ? -8.591 -6.750 -18.257 1.00 57.50 71 HIS A N 1
ATOM 568 C CA . HIS A 1 71 ? -8.556 -7.643 -17.100 1.00 57.50 71 HIS A CA 1
ATOM 569 C C . HIS A 1 71 ? -9.179 -7.052 -15.828 1.00 57.50 71 HIS A C 1
ATOM 571 O O . HIS A 1 71 ? -9.564 -7.836 -14.969 1.00 57.50 71 HIS A O 1
ATOM 577 N N . ASN A 1 72 ? -9.342 -5.728 -15.726 1.00 61.47 72 ASN A N 1
ATOM 578 C CA . ASN A 1 72 ? -10.142 -5.051 -14.693 1.00 61.47 72 ASN A CA 1
ATOM 579 C C . ASN A 1 72 ? -11.512 -4.604 -15.242 1.00 61.47 72 ASN A C 1
ATOM 581 O O . ASN A 1 72 ? -12.049 -3.570 -14.845 1.00 61.47 72 ASN A O 1
ATOM 585 N N . ALA A 1 73 ? -12.072 -5.339 -16.210 1.00 60.31 73 ALA A N 1
ATOM 586 C CA . ALA A 1 73 ? -13.281 -4.916 -16.919 1.00 60.31 73 ALA A CA 1
ATOM 587 C C . ALA A 1 73 ? -14.509 -4.745 -16.010 1.00 60.31 73 ALA A C 1
ATOM 589 O O . ALA A 1 73 ? -15.406 -3.972 -16.350 1.00 60.31 73 ALA A O 1
ATOM 590 N N . ASP A 1 74 ? -14.569 -5.442 -14.872 1.00 70.19 74 ASP A N 1
ATOM 591 C CA . ASP A 1 74 ? -15.645 -5.249 -13.898 1.00 70.19 74 ASP A CA 1
ATOM 592 C C . ASP A 1 74 ? -15.386 -4.092 -12.916 1.00 70.19 74 ASP A C 1
ATOM 594 O O . ASP A 1 74 ? -16.313 -3.663 -12.225 1.00 70.19 74 ASP A O 1
ATOM 598 N N . GLY A 1 75 ? -14.158 -3.553 -12.878 1.00 72.75 75 GLY A N 1
ATOM 599 C CA . GLY A 1 75 ? -13.756 -2.454 -12.002 1.00 72.75 75 GLY A CA 1
ATOM 600 C C . GLY A 1 75 ? -13.975 -2.752 -10.519 1.00 72.75 75 GLY A C 1
ATOM 601 O O . GLY A 1 75 ? -14.120 -1.819 -9.722 1.00 72.75 75 GLY A O 1
ATOM 602 N N . SER A 1 76 ? -14.103 -4.027 -10.152 1.00 81.75 76 SER A N 1
ATOM 603 C CA . SER A 1 76 ? -14.644 -4.421 -8.858 1.00 81.75 76 SER A CA 1
ATOM 604 C C . SER A 1 76 ? -13.588 -4.455 -7.766 1.00 81.75 76 SER A C 1
ATOM 606 O O . SER A 1 76 ? -13.956 -4.276 -6.612 1.00 81.75 76 SER A O 1
ATOM 608 N N . GLU A 1 77 ? -12.310 -4.618 -8.102 1.00 86.50 77 GLU A N 1
ATOM 609 C CA . GLU A 1 77 ? -11.201 -4.730 -7.151 1.00 86.50 77 GLU A CA 1
ATOM 610 C C . GLU A 1 77 ? -9.897 -4.208 -7.773 1.00 86.50 77 GLU A C 1
ATOM 612 O O . GLU A 1 77 ? -9.779 -4.069 -8.994 1.00 86.50 77 GLU A O 1
ATOM 617 N N . ALA A 1 78 ? -8.908 -3.917 -6.927 1.00 88.31 78 ALA A N 1
ATOM 618 C CA . ALA A 1 78 ? -7.554 -3.649 -7.391 1.00 88.31 78 ALA A CA 1
ATOM 619 C C . ALA A 1 78 ? -6.873 -4.935 -7.895 1.00 88.31 78 ALA A C 1
ATOM 621 O O . ALA A 1 78 ? -6.990 -5.996 -7.268 1.00 88.31 78 ALA A O 1
ATOM 622 N N . ILE A 1 79 ? -6.136 -4.820 -9.004 1.00 87.06 79 ILE A N 1
ATOM 623 C CA . ILE A 1 79 ? -5.408 -5.921 -9.652 1.00 87.06 79 ILE A CA 1
ATOM 624 C C . ILE A 1 79 ? -3.916 -5.606 -9.678 1.00 87.06 79 ILE A C 1
AT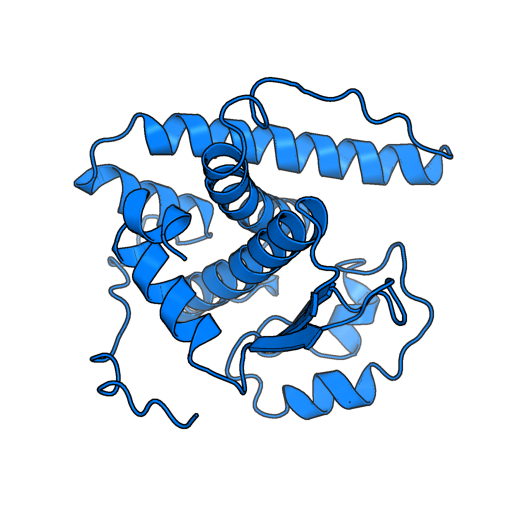OM 626 O O . ILE A 1 79 ? -3.507 -4.559 -10.169 1.00 87.06 79 ILE A O 1
ATOM 630 N N . ILE A 1 80 ? -3.101 -6.540 -9.210 1.00 86.38 80 ILE A N 1
ATOM 631 C CA . ILE A 1 80 ? -1.646 -6.480 -9.201 1.00 86.38 80 ILE A CA 1
ATOM 632 C C . ILE A 1 80 ? -1.111 -7.455 -10.247 1.00 86.38 80 ILE A C 1
ATOM 634 O O . ILE A 1 80 ? -1.393 -8.657 -10.194 1.00 86.38 80 ILE A O 1
ATOM 638 N N . ASN A 1 81 ? -0.290 -6.946 -11.161 1.00 81.12 81 ASN A N 1
ATOM 639 C CA . ASN A 1 81 ? 0.528 -7.770 -12.043 1.00 81.12 81 ASN A CA 1
ATOM 640 C C . ASN A 1 81 ? 1.994 -7.551 -11.672 1.00 81.12 81 ASN A C 1
ATOM 642 O O . ASN A 1 81 ? 2.468 -6.414 -11.640 1.00 81.12 81 ASN A O 1
ATOM 646 N N . PHE A 1 82 ? 2.692 -8.637 -11.345 1.00 81.81 82 PHE A N 1
ATOM 647 C CA . PHE A 1 82 ? 4.005 -8.552 -10.724 1.00 81.81 82 PHE A CA 1
ATOM 648 C C . PHE A 1 82 ? 5.006 -9.552 -11.307 1.00 81.81 82 PHE A C 1
ATOM 650 O O . PHE A 1 82 ? 4.776 -10.760 -11.298 1.00 81.81 82 PHE A O 1
ATOM 657 N N . GLU A 1 83 ? 6.157 -9.053 -11.746 1.00 81.06 83 GLU A N 1
ATOM 658 C CA . GLU A 1 83 ? 7.334 -9.846 -12.089 1.00 81.06 83 GLU A CA 1
ATOM 659 C C . GLU A 1 83 ? 8.220 -10.043 -10.859 1.00 81.06 83 GLU A C 1
ATOM 661 O O . GLU A 1 83 ? 8.885 -9.120 -10.382 1.00 81.06 83 GLU A O 1
ATOM 666 N N . TYR A 1 84 ? 8.256 -11.269 -10.341 1.00 81.44 84 TYR A N 1
ATOM 667 C CA . TYR A 1 84 ? 9.111 -11.602 -9.210 1.00 81.44 84 TYR A CA 1
ATOM 668 C C . TYR A 1 84 ? 10.497 -12.040 -9.680 1.00 81.44 84 TYR A C 1
ATOM 670 O O . TYR A 1 84 ? 10.622 -13.037 -10.388 1.00 81.44 84 TYR A O 1
ATOM 678 N N . THR A 1 85 ? 11.536 -11.320 -9.240 1.00 81.62 85 THR A N 1
ATOM 679 C CA . THR A 1 85 ? 12.934 -11.555 -9.652 1.00 81.62 85 THR A CA 1
ATOM 680 C C . THR A 1 85 ? 13.788 -12.269 -8.612 1.00 81.62 85 THR A C 1
ATOM 682 O O . THR A 1 85 ? 15.016 -12.226 -8.669 1.00 81.62 85 THR A O 1
ATOM 685 N N . TYR A 1 86 ? 13.156 -12.911 -7.625 1.00 79.81 86 TYR A N 1
ATOM 686 C CA . TYR A 1 86 ? 13.834 -13.612 -6.527 1.00 79.81 86 TYR A CA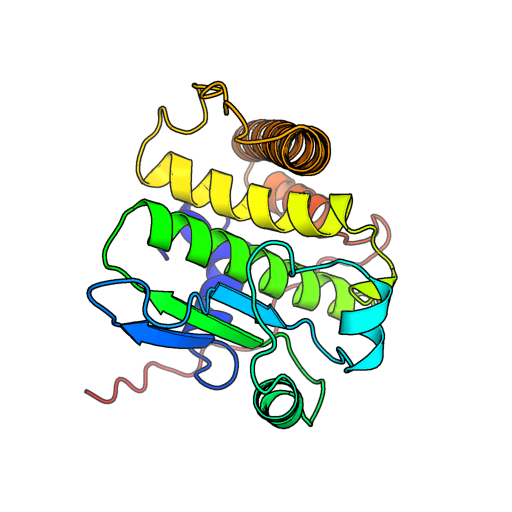 1
ATOM 687 C C . TYR A 1 86 ? 14.804 -12.736 -5.712 1.00 79.81 86 TYR A C 1
ATOM 689 O O . TYR A 1 86 ? 15.664 -13.245 -4.993 1.00 79.81 86 TYR A O 1
ATOM 697 N N . SER A 1 87 ? 14.660 -11.412 -5.797 1.00 81.94 87 SER A N 1
ATOM 698 C CA . SER A 1 87 ? 15.478 -10.440 -5.073 1.00 81.94 87 SER A CA 1
ATOM 699 C C . SER A 1 87 ? 14.719 -9.853 -3.882 1.00 81.94 87 SER A C 1
ATOM 701 O O . SER A 1 87 ? 13.488 -9.764 -3.894 1.00 81.94 87 SER A O 1
ATOM 703 N N . VAL A 1 88 ? 15.450 -9.413 -2.854 1.00 80.12 88 VAL A N 1
ATOM 704 C CA . VAL A 1 88 ? 14.861 -8.685 -1.714 1.00 80.12 88 VAL A CA 1
ATOM 705 C C . VAL A 1 88 ? 14.153 -7.418 -2.192 1.00 80.12 88 VAL A C 1
ATOM 707 O O . VAL A 1 88 ? 13.035 -7.146 -1.762 1.00 80.12 88 VAL A O 1
ATOM 710 N N . ASP A 1 89 ? 14.747 -6.705 -3.147 1.00 76.56 89 ASP A N 1
ATOM 711 C CA . ASP A 1 89 ? 14.145 -5.504 -3.723 1.00 76.56 89 ASP A CA 1
ATOM 712 C C . ASP A 1 89 ? 12.797 -5.818 -4.378 1.00 76.56 89 ASP A C 1
ATOM 714 O O . ASP A 1 89 ? 11.816 -5.124 -4.123 1.00 76.56 89 ASP A O 1
ATOM 718 N N . SER A 1 90 ? 12.694 -6.920 -5.133 1.00 78.44 90 SER A N 1
ATOM 719 C CA . SER A 1 90 ? 11.413 -7.346 -5.713 1.00 78.44 90 SER A CA 1
ATOM 720 C C . SER A 1 90 ? 10.367 -7.733 -4.662 1.00 78.44 90 SER A C 1
ATOM 722 O O . SER A 1 90 ? 9.185 -7.480 -4.866 1.00 78.44 90 SER A O 1
ATOM 724 N N . LEU A 1 91 ? 10.765 -8.269 -3.501 1.00 84.12 91 LEU A N 1
ATOM 725 C CA . LEU A 1 91 ? 9.828 -8.487 -2.391 1.00 84.12 91 LEU A CA 1
ATOM 726 C C . LEU A 1 91 ? 9.320 -7.163 -1.807 1.00 84.12 91 LEU A C 1
ATOM 728 O O . LEU A 1 91 ? 8.139 -7.052 -1.477 1.00 84.12 91 LEU A O 1
ATOM 732 N N . CYS A 1 92 ? 10.190 -6.159 -1.693 1.00 84.25 92 CYS A N 1
ATOM 733 C CA . CYS A 1 92 ? 9.812 -4.821 -1.245 1.00 84.25 92 CYS A CA 1
ATOM 734 C C . CYS A 1 92 ? 8.868 -4.131 -2.241 1.00 84.25 92 CYS A C 1
ATOM 736 O O . CYS A 1 92 ? 7.883 -3.534 -1.811 1.00 84.25 92 CYS A O 1
ATOM 738 N N . TYR A 1 93 ? 9.109 -4.262 -3.548 1.00 84.38 93 TYR A N 1
ATOM 739 C CA . TYR A 1 93 ? 8.187 -3.774 -4.579 1.00 84.38 93 TYR A CA 1
ATOM 740 C C . TYR A 1 93 ? 6.847 -4.514 -4.551 1.00 84.38 93 TYR A C 1
ATOM 742 O O . TYR A 1 93 ? 5.801 -3.880 -4.611 1.00 84.38 93 TYR A O 1
ATOM 750 N N . LEU A 1 94 ? 6.832 -5.834 -4.356 1.00 87.00 94 LEU A N 1
ATOM 751 C CA . LEU A 1 94 ? 5.570 -6.564 -4.204 1.00 87.00 94 LEU A CA 1
ATOM 752 C C . LEU A 1 94 ? 4.785 -6.070 -2.980 1.00 87.00 94 LEU A C 1
ATOM 754 O O . LEU A 1 94 ? 3.571 -5.894 -3.044 1.00 87.00 94 LEU A O 1
ATOM 758 N N . ALA A 1 95 ? 5.473 -5.813 -1.863 1.00 91.69 95 ALA A N 1
ATOM 759 C CA . ALA A 1 95 ? 4.854 -5.237 -0.673 1.00 91.69 95 ALA A CA 1
ATOM 760 C C . ALA A 1 95 ? 4.281 -3.834 -0.931 1.00 91.69 95 ALA A C 1
ATOM 762 O O . ALA A 1 95 ? 3.216 -3.512 -0.406 1.00 91.69 95 ALA A O 1
ATOM 763 N N . HIS A 1 96 ? 4.958 -3.027 -1.748 1.00 91.31 96 HIS A N 1
ATOM 764 C CA . HIS A 1 96 ? 4.473 -1.723 -2.191 1.00 91.31 96 HIS A CA 1
ATOM 765 C C . HIS A 1 96 ? 3.137 -1.856 -2.942 1.00 91.31 96 HIS A C 1
ATOM 767 O O . HIS A 1 96 ? 2.135 -1.277 -2.520 1.00 91.31 96 HIS A O 1
ATOM 773 N N . GLU A 1 97 ? 3.075 -2.713 -3.965 1.00 89.50 97 GLU A N 1
ATOM 774 C CA . GLU A 1 97 ? 1.849 -2.922 -4.752 1.00 89.50 97 GLU A CA 1
ATOM 775 C C . GLU A 1 97 ? 0.698 -3.504 -3.921 1.00 89.50 97 GLU A C 1
ATOM 777 O O . GLU A 1 97 ? -0.457 -3.098 -4.060 1.00 89.50 97 GLU A O 1
ATOM 782 N N . ILE A 1 98 ? 1.002 -4.409 -2.985 1.00 92.81 98 ILE A N 1
ATOM 783 C CA . ILE A 1 98 ? 0.017 -4.902 -2.010 1.00 92.81 98 ILE A CA 1
ATOM 784 C C . ILE A 1 98 ? -0.527 -3.752 -1.159 1.00 92.81 98 ILE A C 1
ATOM 786 O O . ILE A 1 98 ? -1.711 -3.746 -0.823 1.00 92.81 98 ILE A O 1
ATOM 790 N N . GLY A 1 99 ? 0.305 -2.769 -0.817 1.00 93.88 99 GLY A N 1
ATOM 791 C CA . GLY A 1 99 ? -0.136 -1.590 -0.084 1.00 93.88 99 GLY A CA 1
ATOM 792 C C . GLY A 1 99 ? -1.146 -0.746 -0.851 1.00 93.88 99 GLY A C 1
ATOM 793 O O . GLY A 1 99 ? -2.144 -0.339 -0.256 1.00 93.88 99 GLY A O 1
ATOM 794 N N . HIS A 1 100 ? -0.970 -0.571 -2.162 1.00 92.88 100 HIS A N 1
ATOM 795 C CA . HIS A 1 100 ? -1.988 0.065 -3.001 1.00 92.88 100 HIS A CA 1
ATOM 796 C C . HIS A 1 100 ? -3.308 -0.713 -3.002 1.00 92.88 100 HIS A C 1
ATOM 798 O O . HIS A 1 100 ? -4.364 -0.117 -2.792 1.00 92.88 100 HIS A O 1
ATOM 804 N N . ALA A 1 101 ? -3.267 -2.037 -3.168 1.00 92.50 101 ALA A N 1
ATOM 805 C CA . ALA A 1 101 ? -4.481 -2.854 -3.185 1.00 92.50 101 ALA A CA 1
ATOM 806 C C . ALA A 1 101 ? -5.222 -2.858 -1.833 1.00 92.50 101 ALA A C 1
ATOM 808 O O . ALA A 1 101 ? -6.449 -2.773 -1.797 1.00 92.50 101 ALA A O 1
ATOM 809 N N . ILE A 1 102 ? -4.494 -2.902 -0.711 1.00 94.06 102 ILE A N 1
ATOM 810 C CA . ILE A 1 102 ? -5.084 -2.809 0.636 1.00 94.06 102 ILE A CA 1
ATOM 811 C C . ILE A 1 102 ? -5.733 -1.440 0.859 1.00 94.06 102 ILE A C 1
ATOM 813 O O . ILE A 1 102 ? -6.812 -1.357 1.455 1.00 94.06 102 ILE A O 1
ATOM 817 N N . ALA A 1 103 ? -5.074 -0.369 0.414 1.00 93.56 103 ALA A N 1
ATOM 818 C CA . ALA A 1 103 ? -5.610 0.977 0.529 1.00 93.56 103 ALA A CA 1
ATOM 819 C C . ALA A 1 103 ? -6.896 1.133 -0.296 1.00 93.56 103 ALA A C 1
ATOM 821 O O . ALA A 1 103 ? -7.894 1.618 0.238 1.00 93.56 103 ALA A O 1
ATOM 822 N N . ASP A 1 104 ? -6.914 0.637 -1.536 1.00 92.69 104 ASP A N 1
ATOM 823 C CA . ASP A 1 104 ? -8.099 0.635 -2.403 1.00 92.69 104 ASP A CA 1
ATOM 824 C C . ASP A 1 104 ? -9.296 -0.073 -1.736 1.00 92.69 104 ASP A C 1
ATOM 826 O O . ASP A 1 104 ? -10.383 0.504 -1.652 1.00 92.69 104 ASP A O 1
ATOM 830 N N . ASP A 1 105 ? -9.094 -1.255 -1.136 1.00 91.81 105 ASP A N 1
ATOM 831 C CA . ASP A 1 105 ? -10.151 -1.984 -0.415 1.00 91.81 105 ASP A CA 1
ATOM 832 C C . ASP A 1 105 ? -10.741 -1.174 0.751 1.00 91.81 105 ASP A C 1
ATOM 834 O O . ASP A 1 105 ? -11.960 -1.131 0.955 1.00 91.81 105 ASP A O 1
ATOM 838 N N . ILE A 1 106 ? -9.880 -0.535 1.549 1.00 91.62 106 ILE A N 1
ATOM 839 C CA . ILE A 1 106 ? -10.291 0.262 2.714 1.00 91.62 106 ILE A CA 1
ATOM 840 C C . ILE A 1 106 ? -11.052 1.516 2.274 1.00 91.62 106 ILE A C 1
ATOM 842 O O . ILE A 1 106 ? -12.083 1.859 2.863 1.00 91.62 106 ILE A O 1
ATOM 846 N N . GLN A 1 107 ? -10.567 2.187 1.233 1.00 91.94 107 GLN A N 1
ATOM 847 C CA . GLN A 1 107 ? -11.176 3.391 0.674 1.00 91.94 107 GLN A CA 1
ATOM 848 C C . GLN A 1 107 ? -12.553 3.077 0.089 1.00 91.94 107 GLN A C 1
ATOM 850 O O . GLN A 1 107 ? -13.538 3.734 0.434 1.00 91.94 107 GLN A O 1
ATOM 855 N N . ARG A 1 108 ? -12.664 2.005 -0.697 1.00 89.94 108 ARG A N 1
ATOM 856 C CA . ARG A 1 108 ? -13.932 1.549 -1.278 1.00 89.94 108 ARG A CA 1
ATOM 857 C C . ARG A 1 108 ? -14.963 1.150 -0.241 1.00 89.94 108 ARG A C 1
ATOM 859 O O . ARG A 1 108 ? -16.136 1.482 -0.390 1.00 89.94 108 ARG A O 1
ATOM 866 N N . ALA A 1 109 ? -14.546 0.484 0.834 1.00 88.69 109 ALA A N 1
ATOM 867 C CA . ALA A 1 109 ? -15.437 0.182 1.952 1.00 88.69 109 ALA A CA 1
ATOM 868 C C . ALA A 1 109 ? -16.000 1.456 2.621 1.00 88.69 109 ALA A C 1
ATOM 870 O O . ALA A 1 109 ? -17.031 1.395 3.290 1.00 88.69 109 ALA A O 1
ATOM 871 N N . CYS A 1 110 ? -15.366 2.612 2.401 1.00 87.38 110 CYS A N 1
ATOM 872 C CA . CYS A 1 110 ? -15.846 3.933 2.810 1.00 87.38 110 CYS A CA 1
ATOM 873 C C . CYS A 1 110 ? -16.578 4.708 1.698 1.00 87.38 110 CYS A C 1
ATOM 875 O O . CYS A 1 110 ? -16.942 5.863 1.915 1.00 87.38 110 CYS A O 1
ATOM 877 N N . GLY A 1 111 ? -16.794 4.113 0.522 1.00 88.81 111 GLY A N 1
ATOM 878 C CA . GLY A 1 111 ? -17.365 4.794 -0.644 1.00 88.81 111 GLY A CA 1
ATOM 879 C C . GLY A 1 111 ? -16.415 5.792 -1.316 1.00 88.81 111 GLY A C 1
ATOM 880 O O . GLY A 1 111 ? -16.882 6.651 -2.059 1.00 88.81 111 GLY A O 1
ATOM 881 N N . LEU A 1 112 ? -15.113 5.694 -1.039 1.00 90.94 112 LEU A N 1
ATOM 882 C CA . LEU A 1 112 ? -14.055 6.474 -1.677 1.00 90.94 112 LEU A CA 1
ATOM 883 C C . LEU A 1 112 ? -13.378 5.652 -2.778 1.00 90.94 112 LEU A C 1
ATOM 885 O O . LEU A 1 112 ? -13.543 4.436 -2.873 1.00 90.94 112 LEU A O 1
ATOM 889 N N . SER A 1 113 ? -12.588 6.326 -3.598 1.00 90.12 113 SER A N 1
ATOM 890 C CA . SER A 1 113 ? -11.744 5.733 -4.628 1.00 90.12 113 SER A CA 1
ATOM 891 C C . SER A 1 113 ? -10.353 6.355 -4.597 1.00 90.12 113 SER A C 1
ATOM 893 O O . SER A 1 113 ? -10.158 7.423 -4.017 1.00 90.12 113 SER A O 1
ATOM 895 N N . PHE A 1 114 ? -9.409 5.771 -5.336 1.00 87.38 114 PHE A N 1
ATOM 896 C CA . PHE A 1 114 ? -8.089 6.371 -5.554 1.00 87.38 114 PHE A CA 1
ATOM 897 C C . PHE A 1 114 ? -8.154 7.826 -6.063 1.00 87.38 114 PHE A C 1
ATOM 899 O O . PHE A 1 114 ? -7.195 8.588 -5.926 1.00 87.38 114 PHE A O 1
ATOM 906 N N . ARG A 1 115 ? -9.282 8.242 -6.667 1.00 88.44 115 ARG A N 1
ATOM 907 C CA . ARG A 1 115 ? -9.460 9.606 -7.176 1.00 88.44 115 ARG A CA 1
ATOM 908 C C . ARG A 1 115 ? -9.573 10.651 -6.072 1.00 88.44 115 ARG A C 1
ATOM 910 O O . ARG A 1 115 ? -9.235 11.808 -6.314 1.00 88.44 115 ARG A O 1
ATOM 917 N N . ASP A 1 116 ? -9.983 10.238 -4.882 1.00 91.06 116 ASP A N 1
ATOM 918 C CA . ASP A 1 116 ? -10.185 11.110 -3.726 1.00 91.06 116 ASP A CA 1
ATOM 919 C C . ASP A 1 116 ? -8.875 11.431 -2.985 1.00 91.06 116 ASP A C 1
ATOM 921 O O . ASP A 1 116 ? -8.873 12.247 -2.065 1.00 91.06 116 ASP A O 1
ATOM 925 N N . PHE A 1 117 ? -7.760 10.832 -3.415 1.00 88.25 117 PHE A N 1
ATOM 926 C CA . PHE A 1 117 ? -6.437 10.993 -2.821 1.00 88.25 117 PHE A CA 1
ATOM 927 C C . PHE A 1 117 ? -5.447 11.569 -3.833 1.00 88.25 117 PHE A C 1
ATOM 929 O O . PHE A 1 117 ? -5.529 11.326 -5.046 1.00 88.25 117 PHE A O 1
ATOM 936 N N . SER A 1 118 ? -4.496 12.347 -3.325 1.00 86.06 118 SER A N 1
ATOM 937 C CA . SER A 1 118 ? -3.364 12.826 -4.111 1.00 86.06 118 SER A CA 1
ATOM 938 C C . SER A 1 118 ? -2.380 11.688 -4.417 1.00 86.06 118 SER A C 1
ATOM 940 O O . SER A 1 118 ? -2.277 10.742 -3.632 1.00 86.06 118 SER A O 1
ATOM 942 N N . PRO A 1 119 ? -1.584 11.788 -5.499 1.00 80.75 119 PRO A N 1
ATOM 943 C CA . PRO A 1 119 ? -0.520 10.820 -5.775 1.00 80.75 119 PRO A CA 1
ATOM 944 C C . PRO A 1 119 ? 0.429 10.621 -4.584 1.00 80.75 119 PRO A C 1
ATOM 946 O O . PRO A 1 119 ? 0.833 9.506 -4.287 1.00 80.75 119 PRO A O 1
ATOM 949 N N . HIS A 1 120 ? 0.722 11.692 -3.837 1.00 81.75 120 HIS A N 1
ATOM 950 C CA . HIS A 1 120 ? 1.557 11.621 -2.633 1.00 81.75 120 HIS A CA 1
ATOM 951 C C . HIS A 1 120 ? 0.956 10.744 -1.535 1.00 81.75 120 HIS A C 1
ATOM 953 O O . HIS A 1 120 ? 1.672 9.977 -0.895 1.00 81.75 120 HIS A O 1
ATOM 959 N N . GLU A 1 121 ? -0.352 10.848 -1.307 1.00 87.81 121 GLU A N 1
ATOM 960 C CA . GLU A 1 121 ? -1.046 10.021 -0.317 1.00 87.81 121 GLU A CA 1
ATOM 961 C C . GLU A 1 121 ? -1.085 8.553 -0.739 1.00 87.81 121 GLU A C 1
ATOM 963 O O . GLU A 1 121 ? -0.833 7.685 0.096 1.00 87.81 121 GLU A O 1
ATOM 968 N N . LEU A 1 122 ? -1.335 8.279 -2.022 1.00 88.38 122 LEU A N 1
ATOM 969 C CA . LEU A 1 122 ? -1.371 6.919 -2.564 1.00 88.38 122 LEU A CA 1
ATOM 970 C C . LEU A 1 122 ? -0.014 6.215 -2.426 1.00 88.38 122 LEU A C 1
ATOM 972 O O . LEU A 1 122 ? 0.052 5.086 -1.944 1.00 88.38 122 LEU A O 1
ATOM 976 N N . GLU A 1 123 ? 1.079 6.894 -2.769 1.00 85.56 123 GLU A N 1
ATOM 977 C CA . GLU A 1 123 ? 2.442 6.363 -2.625 1.00 85.56 123 GLU A CA 1
ATOM 978 C C . GLU A 1 123 ? 2.831 6.169 -1.156 1.00 85.56 123 GLU A C 1
ATOM 980 O O . GLU A 1 123 ? 3.418 5.158 -0.772 1.00 85.56 123 GLU A O 1
ATOM 985 N N . LYS A 1 124 ? 2.457 7.107 -0.279 1.00 88.00 124 LYS A N 1
ATOM 986 C CA . LYS A 1 124 ? 2.704 6.983 1.164 1.00 88.00 124 LYS A CA 1
ATOM 987 C C . LYS A 1 124 ? 2.032 5.743 1.762 1.00 88.00 124 LYS A C 1
ATOM 989 O O . LYS A 1 124 ? 2.616 5.104 2.639 1.00 88.00 124 LYS A O 1
ATOM 994 N N . GLN A 1 125 ? 0.824 5.402 1.311 1.00 92.94 125 GLN A N 1
ATOM 995 C CA . GLN A 1 125 ? 0.106 4.193 1.735 1.00 92.94 125 GLN A CA 1
ATOM 996 C C . GLN A 1 125 ? 0.878 2.925 1.353 1.00 92.94 125 GLN A C 1
ATOM 998 O O . GLN A 1 125 ? 1.074 2.038 2.188 1.00 92.94 125 GLN A O 1
ATOM 1003 N N . ALA A 1 126 ? 1.387 2.873 0.122 1.00 91.12 126 ALA A N 1
ATOM 1004 C CA . ALA A 1 126 ? 2.182 1.758 -0.372 1.00 91.12 126 ALA A CA 1
ATOM 1005 C C . ALA A 1 126 ? 3.541 1.641 0.335 1.00 91.12 126 ALA A C 1
ATOM 1007 O O . ALA A 1 126 ? 3.886 0.578 0.865 1.00 91.12 126 ALA A O 1
ATOM 1008 N N . TYR A 1 127 ? 4.268 2.753 0.476 1.00 90.19 127 TYR A N 1
ATOM 1009 C CA . TYR A 1 127 ? 5.527 2.789 1.220 1.00 90.19 127 TYR A CA 1
ATOM 1010 C C . TYR A 1 127 ? 5.365 2.404 2.694 1.00 90.19 127 TYR A C 1
ATOM 1012 O O . TYR A 1 127 ? 6.305 1.874 3.292 1.00 90.19 127 TYR A O 1
ATOM 1020 N N . PHE A 1 128 ? 4.198 2.633 3.303 1.00 94.00 128 PHE A N 1
ATOM 1021 C CA . PHE A 1 128 ? 3.942 2.212 4.681 1.00 94.00 128 PHE A CA 1
ATOM 1022 C C . PHE A 1 128 ? 3.932 0.681 4.804 1.00 94.00 128 PHE A C 1
ATOM 1024 O O . PHE A 1 128 ? 4.586 0.138 5.696 1.00 94.00 128 PHE A O 1
ATOM 1031 N N . ILE A 1 129 ? 3.267 -0.025 3.882 1.00 95.69 129 ILE A N 1
ATOM 1032 C CA . ILE A 1 129 ? 3.281 -1.498 3.835 1.00 95.69 129 ILE A CA 1
ATOM 1033 C C . ILE A 1 129 ? 4.668 -2.029 3.498 1.00 95.69 129 ILE A C 1
ATOM 1035 O O . ILE A 1 129 ? 5.162 -2.927 4.186 1.00 95.69 129 ILE A O 1
ATOM 1039 N N . GLN A 1 130 ? 5.332 -1.428 2.509 1.00 93.44 130 GLN A N 1
ATOM 1040 C CA . GLN A 1 130 ? 6.714 -1.756 2.176 1.00 93.44 130 GLN A CA 1
ATOM 1041 C C . GLN A 1 130 ? 7.630 -1.625 3.400 1.00 93.44 130 GLN A C 1
ATOM 1043 O O . GLN A 1 130 ? 8.440 -2.513 3.646 1.00 93.44 130 GLN A O 1
ATOM 1048 N N . SER A 1 131 ? 7.469 -0.577 4.214 1.00 91.31 131 SER A N 1
ATOM 1049 C CA . SER A 1 131 ? 8.286 -0.353 5.415 1.00 91.31 131 SER A CA 1
ATOM 1050 C C . SER A 1 131 ? 8.122 -1.461 6.460 1.00 91.31 131 SER A C 1
ATOM 1052 O O . SER A 1 131 ? 9.106 -1.837 7.098 1.00 91.31 131 SER A O 1
ATOM 1054 N N . ILE A 1 132 ? 6.913 -2.010 6.629 1.00 93.44 132 ILE A N 1
ATOM 1055 C CA . ILE A 1 132 ? 6.663 -3.130 7.552 1.00 93.44 132 ILE A CA 1
ATOM 1056 C C . ILE A 1 132 ? 7.404 -4.383 7.079 1.00 93.44 132 ILE A C 1
ATOM 1058 O O . ILE A 1 132 ? 8.096 -5.031 7.865 1.00 93.44 132 ILE A O 1
ATOM 1062 N N . VAL A 1 133 ? 7.275 -4.718 5.793 1.00 91.50 133 VAL A N 1
ATOM 1063 C CA . VAL A 1 133 ? 7.928 -5.901 5.215 1.00 91.50 133 VAL A CA 1
ATOM 1064 C C . VAL A 1 133 ? 9.443 -5.740 5.224 1.00 91.50 133 VAL A C 1
ATOM 1066 O O . VAL A 1 133 ? 10.151 -6.661 5.625 1.00 91.50 133 VAL A O 1
ATOM 1069 N N . ALA A 1 134 ? 9.943 -4.564 4.855 1.00 88.25 134 ALA A N 1
ATOM 1070 C CA . ALA A 1 134 ? 11.370 -4.307 4.804 1.00 88.25 134 ALA A CA 1
ATOM 1071 C C . ALA A 1 134 ? 12.024 -4.414 6.190 1.00 88.25 134 ALA A C 1
ATOM 1073 O O . ALA A 1 134 ? 13.041 -5.085 6.312 1.00 88.25 134 ALA A O 1
ATOM 1074 N N . ALA A 1 135 ? 11.391 -3.888 7.249 1.00 88.44 135 ALA A N 1
ATOM 1075 C CA . ALA A 1 135 ? 11.869 -4.056 8.629 1.00 88.44 135 ALA A CA 1
ATOM 1076 C C . ALA A 1 135 ? 11.886 -5.515 9.111 1.00 88.44 135 ALA A C 1
ATOM 1078 O O . ALA A 1 135 ? 12.637 -5.857 10.023 1.00 88.44 135 ALA A O 1
ATOM 1079 N N . HIS A 1 136 ? 11.020 -6.365 8.553 1.00 88.56 136 HIS A N 1
ATOM 1080 C CA . HIS A 1 136 ? 10.998 -7.789 8.874 1.00 88.56 136 HIS A CA 1
ATOM 1081 C C . HIS A 1 136 ? 12.136 -8.548 8.181 1.00 88.56 136 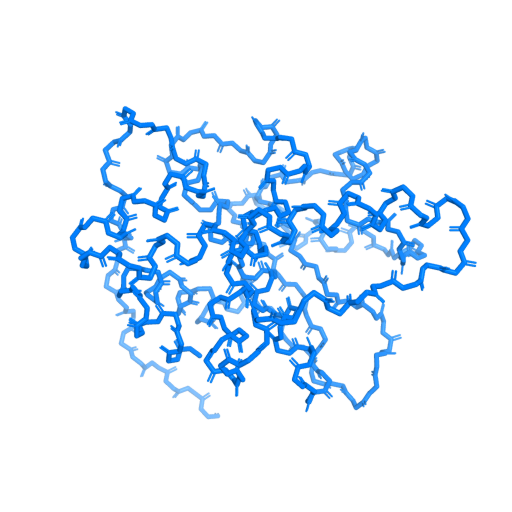HIS A C 1
ATOM 1083 O O . HIS A 1 136 ? 12.658 -9.504 8.749 1.00 88.56 136 HIS A O 1
ATOM 1089 N N . ILE A 1 137 ? 12.510 -8.137 6.964 1.00 85.62 137 ILE A N 1
ATOM 1090 C CA . ILE A 1 137 ? 13.625 -8.726 6.208 1.00 85.62 137 ILE A CA 1
ATOM 1091 C C . ILE A 1 137 ? 14.963 -8.258 6.788 1.00 85.62 137 ILE A C 1
ATOM 1093 O O . ILE A 1 137 ? 15.844 -9.075 7.049 1.00 85.62 137 ILE A O 1
ATOM 1097 N N . ASP A 1 138 ? 15.094 -6.951 6.999 1.00 81.94 138 ASP A N 1
ATOM 1098 C CA . ASP A 1 138 ? 16.268 -6.304 7.565 1.00 81.94 138 ASP A CA 1
ATOM 1099 C C . ASP A 1 138 ? 15.817 -5.209 8.555 1.00 81.94 138 ASP A C 1
ATOM 1101 O O . ASP A 1 138 ? 15.292 -4.168 8.141 1.00 81.94 138 ASP A O 1
ATOM 1105 N N . PRO A 1 139 ? 16.008 -5.413 9.872 1.00 76.69 139 PRO A N 1
ATOM 1106 C CA . PRO A 1 139 ? 15.646 -4.433 10.895 1.00 76.69 139 PRO A CA 1
ATOM 1107 C C . PRO A 1 139 ? 16.277 -3.045 10.699 1.00 76.69 139 PRO A C 1
ATOM 1109 O O . PRO A 1 139 ? 15.703 -2.052 11.160 1.00 76.69 139 PRO A O 1
ATOM 1112 N N . ASP A 1 140 ? 17.414 -2.962 10.001 1.00 74.19 140 ASP A N 1
ATOM 1113 C CA . ASP A 1 140 ? 18.134 -1.717 9.729 1.00 74.19 140 ASP A CA 1
ATOM 1114 C C . ASP A 1 140 ? 17.686 -1.033 8.420 1.00 74.19 140 ASP A C 1
ATOM 1116 O O . ASP A 1 140 ? 18.007 0.130 8.175 1.00 74.19 140 ASP A O 1
ATOM 1120 N N . PHE A 1 141 ? 16.821 -1.659 7.617 1.00 69.69 141 PHE A N 1
ATOM 1121 C CA . PHE A 1 141 ? 16.336 -1.081 6.354 1.00 69.69 141 PHE A CA 1
ATOM 1122 C C . PHE A 1 141 ? 15.658 0.291 6.529 1.00 69.69 141 PHE A C 1
ATOM 1124 O O . PHE A 1 141 ? 15.732 1.173 5.675 1.00 69.69 141 PHE A O 1
ATOM 1131 N N . ASN A 1 142 ? 14.998 0.494 7.673 1.00 68.81 142 ASN A N 1
ATOM 1132 C CA . ASN A 1 142 ? 14.287 1.732 8.012 1.00 68.81 142 ASN A CA 1
ATOM 1133 C C . ASN A 1 142 ? 15.103 2.685 8.909 1.00 68.81 142 ASN A C 1
ATOM 1135 O O . ASN A 1 142 ? 14.555 3.667 9.444 1.00 68.81 142 ASN A O 1
ATOM 1139 N N . THR A 1 143 ? 16.384 2.384 9.142 1.00 60.91 143 THR A N 1
ATOM 1140 C CA . THR A 1 143 ? 17.311 3.222 9.919 1.00 60.91 143 THR A CA 1
ATOM 1141 C C . THR A 1 143 ? 18.217 4.048 9.007 1.00 60.91 143 THR A C 1
ATOM 1143 O O . THR A 1 143 ? 18.531 5.187 9.359 1.00 60.91 143 THR A O 1
ATOM 1146 N N . GLU A 1 144 ? 18.521 3.561 7.803 1.00 49.59 144 GLU A N 1
ATOM 1147 C CA . GLU A 1 144 ? 19.307 4.288 6.807 1.00 49.59 144 GLU A CA 1
ATOM 1148 C C . GLU A 1 144 ? 18.410 5.018 5.788 1.00 49.59 144 GLU A C 1
ATOM 1150 O O . GLU A 1 144 ? 17.697 4.430 4.972 1.00 49.59 144 GLU A O 1
ATOM 1155 N N . SER A 1 145 ? 18.456 6.354 5.790 1.00 45.22 145 SER A N 1
ATOM 1156 C CA . SER A 1 145 ? 18.149 7.107 4.569 1.00 45.22 145 SER A CA 1
ATOM 1157 C C . SER A 1 145 ? 19.350 6.916 3.651 1.00 45.22 145 SER A C 1
ATOM 1159 O O . SER A 1 145 ? 20.323 7.666 3.720 1.00 45.22 145 SER A O 1
ATOM 1161 N N . ALA A 1 146 ? 19.335 5.836 2.865 1.00 40.19 146 ALA A N 1
ATOM 1162 C CA . ALA A 1 146 ? 20.276 5.685 1.771 1.00 40.19 146 ALA A CA 1
ATOM 1163 C C . ALA A 1 146 ? 20.071 6.900 0.865 1.00 40.19 146 ALA A C 1
ATOM 1165 O O . ALA A 1 146 ? 19.016 7.057 0.253 1.00 40.19 146 ALA A O 1
ATOM 1166 N N . ALA A 1 147 ? 21.048 7.805 0.866 1.00 37.94 147 ALA A N 1
ATOM 1167 C CA . ALA A 1 147 ? 21.022 9.009 0.060 1.00 37.94 147 ALA A CA 1
ATOM 1168 C C . ALA A 1 147 ? 20.914 8.603 -1.416 1.00 37.94 147 ALA A C 1
ATOM 1170 O O . ALA A 1 147 ? 21.900 8.219 -2.045 1.00 37.94 147 ALA A O 1
ATOM 1171 N N . PHE A 1 148 ? 19.697 8.642 -1.951 1.00 41.53 148 PHE A N 1
ATOM 1172 C CA . PHE A 1 148 ? 19.433 8.390 -3.355 1.00 41.53 148 PHE A CA 1
ATOM 1173 C C . PHE A 1 148 ? 20.081 9.508 -4.183 1.00 41.53 148 PHE A C 1
ATOM 1175 O O . PHE A 1 148 ? 19.823 10.690 -3.951 1.00 41.53 148 PHE A O 1
ATOM 1182 N N . VAL A 1 149 ? 20.943 9.142 -5.135 1.00 36.31 149 VAL A N 1
ATOM 1183 C CA . VAL A 1 149 ? 21.586 10.077 -6.072 1.00 36.31 149 VAL A CA 1
ATOM 1184 C C . VAL A 1 149 ? 20.881 9.942 -7.426 1.00 36.31 149 VAL A C 1
ATOM 1186 O O . VAL A 1 149 ? 21.063 8.921 -8.089 1.00 36.31 149 VAL A O 1
ATOM 1189 N N . PRO A 1 150 ? 20.067 10.923 -7.859 1.00 36.47 150 PRO A N 1
ATOM 1190 C CA . PRO A 1 150 ? 19.318 10.811 -9.111 1.00 36.47 150 PRO A CA 1
ATOM 1191 C C . PRO A 1 150 ? 20.213 10.997 -10.344 1.00 36.47 150 PRO A C 1
ATOM 1193 O O . PRO A 1 150 ? 21.208 11.721 -10.304 1.00 36.47 150 PRO A O 1
ATOM 1196 N N . ALA A 1 151 ? 19.824 10.384 -11.465 1.00 38.34 151 ALA A N 1
ATOM 1197 C CA . ALA A 1 151 ? 20.575 10.409 -12.724 1.00 38.34 151 ALA A CA 1
ATOM 1198 C C . ALA A 1 151 ? 20.383 11.699 -13.564 1.00 38.34 151 ALA A C 1
ATOM 1200 O O . ALA A 1 151 ? 21.129 11.919 -14.518 1.00 38.34 151 ALA A O 1
ATOM 1201 N N . SER A 1 152 ? 19.401 12.554 -13.243 1.00 38.09 152 SER A N 1
ATOM 1202 C CA . SER A 1 152 ? 19.102 13.822 -13.949 1.00 38.09 152 SER A CA 1
ATOM 1203 C C . SER A 1 152 ? 18.225 14.805 -13.139 1.00 38.09 152 SER A C 1
ATOM 1205 O O . SER A 1 152 ? 17.613 14.426 -12.144 1.00 38.09 152 SER A O 1
ATOM 1207 N N . GLU A 1 153 ? 18.103 16.068 -13.572 1.00 41.91 153 GLU A N 1
ATOM 1208 C CA . GLU A 1 153 ? 17.310 17.124 -12.896 1.00 41.91 153 GLU A CA 1
ATOM 1209 C C . GLU A 1 153 ? 15.784 16.927 -12.921 1.00 41.91 153 GLU A C 1
ATOM 1211 O O . GLU A 1 153 ? 15.112 17.267 -11.950 1.00 41.91 153 GLU A O 1
ATOM 1216 N N . THR A 1 154 ? 15.215 16.321 -13.964 1.00 45.50 154 THR A N 1
ATOM 1217 C CA . THR A 1 154 ? 13.805 15.886 -13.954 1.00 45.50 154 THR A CA 1
ATOM 1218 C C . THR A 1 154 ? 13.603 14.647 -13.085 1.00 45.50 154 THR A C 1
ATOM 1220 O O . THR A 1 154 ? 12.575 14.529 -12.428 1.00 45.50 154 THR A O 1
ATOM 1223 N N . SER A 1 155 ? 14.610 13.769 -12.992 1.00 50.88 155 SER A N 1
ATOM 1224 C CA . SER A 1 155 ? 14.590 12.668 -12.020 1.00 50.88 155 SER A CA 1
ATOM 1225 C C . SER A 1 155 ? 14.776 13.150 -10.578 1.00 50.88 155 SER A C 1
ATOM 1227 O O . SER A 1 155 ? 14.394 12.442 -9.658 1.00 50.88 155 SER A O 1
ATOM 1229 N N . LEU A 1 156 ? 15.330 14.353 -10.357 1.00 50.97 156 LEU A N 1
ATOM 1230 C CA . LEU A 1 156 ? 15.527 14.919 -9.021 1.00 50.97 156 LEU A CA 1
ATOM 1231 C C . LEU A 1 156 ? 14.185 15.254 -8.365 1.00 50.97 156 LEU A C 1
ATOM 1233 O O . LEU A 1 156 ? 13.986 14.867 -7.222 1.00 50.97 156 LEU A O 1
ATOM 1237 N N . SER A 1 157 ? 13.247 15.919 -9.050 1.00 53.56 157 SER A N 1
ATOM 1238 C CA . SER A 1 157 ? 11.958 16.286 -8.438 1.00 53.56 157 SER A CA 1
ATOM 1239 C C . SER A 1 157 ? 11.083 15.068 -8.128 1.00 53.56 157 SER A C 1
ATOM 1241 O O . SER A 1 157 ? 10.542 14.978 -7.026 1.00 53.56 157 SER A O 1
ATOM 1243 N N . SER A 1 158 ? 10.986 14.102 -9.049 1.00 58.12 158 SER A N 1
ATOM 1244 C CA . SER A 1 158 ? 10.235 12.865 -8.808 1.00 58.12 158 SER A CA 1
ATOM 1245 C C . SER A 1 158 ? 10.910 11.982 -7.755 1.00 58.12 158 SER A C 1
ATOM 1247 O O . SER A 1 158 ? 10.225 11.413 -6.907 1.00 58.12 158 SER A O 1
ATOM 1249 N N . ALA A 1 159 ? 12.246 11.933 -7.715 1.00 58.44 159 ALA A N 1
ATOM 1250 C CA . ALA A 1 159 ? 12.980 11.249 -6.652 1.00 58.44 159 ALA A CA 1
ATOM 1251 C C . ALA A 1 159 ? 12.852 11.930 -5.284 1.00 58.44 159 ALA A C 1
ATOM 1253 O O . ALA A 1 159 ? 12.690 11.236 -4.286 1.00 58.44 159 ALA A O 1
ATOM 1254 N N . PHE A 1 160 ? 12.883 13.265 -5.212 1.00 63.44 160 PHE A N 1
ATOM 1255 C CA . PHE A 1 160 ? 12.667 13.996 -3.960 1.00 63.44 160 PHE A CA 1
ATOM 1256 C C . PHE A 1 160 ? 11.262 13.756 -3.411 1.00 63.44 160 PHE A C 1
ATOM 1258 O O . PHE A 1 160 ? 11.110 13.541 -2.210 1.00 63.44 160 PHE A O 1
ATOM 1265 N N . ASN A 1 161 ? 10.249 13.749 -4.281 1.00 68.25 161 ASN A N 1
ATOM 1266 C CA . ASN A 1 161 ? 8.882 13.434 -3.880 1.00 68.25 161 ASN A CA 1
ATOM 1267 C C . ASN A 1 161 ? 8.772 11.991 -3.367 1.00 68.25 161 ASN A C 1
ATOM 1269 O O . ASN A 1 161 ? 8.214 11.782 -2.292 1.00 68.25 161 ASN A O 1
ATOM 1273 N N . ARG A 1 162 ? 9.372 11.017 -4.066 1.00 70.25 162 ARG A N 1
ATOM 1274 C CA . ARG A 1 162 ? 9.407 9.614 -3.620 1.00 70.25 162 ARG A CA 1
ATOM 1275 C C . ARG A 1 162 ? 10.131 9.425 -2.291 1.00 70.25 162 ARG A C 1
ATOM 1277 O O . ARG A 1 162 ? 9.620 8.743 -1.408 1.00 70.25 162 ARG A O 1
ATOM 1284 N N . GLU A 1 163 ? 11.270 10.082 -2.091 1.00 71.00 163 GLU A N 1
ATOM 1285 C CA . GLU A 1 163 ? 11.986 10.006 -0.813 1.00 71.00 163 GLU A CA 1
ATOM 1286 C C . GLU A 1 163 ? 11.202 10.686 0.319 1.00 71.00 163 GLU A C 1
ATOM 1288 O O . GLU A 1 163 ? 11.187 10.175 1.437 1.00 71.00 163 GLU A O 1
ATOM 1293 N N . ALA A 1 164 ? 10.489 11.785 0.051 1.00 73.44 164 ALA A N 1
ATOM 1294 C CA . ALA A 1 164 ? 9.605 12.410 1.036 1.00 73.44 164 ALA A CA 1
ATOM 1295 C C . ALA A 1 164 ? 8.433 11.490 1.423 1.00 73.44 164 ALA A C 1
ATOM 1297 O O . ALA A 1 164 ? 8.156 11.318 2.612 1.00 73.44 164 ALA A O 1
ATOM 1298 N N . GLN A 1 165 ? 7.789 10.847 0.442 1.00 80.06 165 GLN A N 1
ATOM 1299 C CA . GLN A 1 165 ? 6.726 9.856 0.663 1.00 80.06 165 GLN A CA 1
ATOM 1300 C C . GLN A 1 165 ? 7.235 8.686 1.508 1.00 80.06 165 GLN A C 1
ATOM 1302 O O . GLN A 1 165 ? 6.612 8.326 2.510 1.00 80.06 165 GLN A O 1
ATOM 1307 N N . ARG A 1 166 ? 8.409 8.145 1.160 1.00 81.50 166 ARG A N 1
ATOM 1308 C CA . ARG A 1 166 ? 9.072 7.074 1.909 1.00 81.50 166 ARG A CA 1
ATOM 1309 C C . ARG A 1 166 ? 9.415 7.507 3.331 1.00 81.50 166 ARG A C 1
ATOM 1311 O O . ARG A 1 166 ? 9.138 6.771 4.274 1.00 81.50 166 ARG A O 1
ATOM 1318 N N . TYR A 1 167 ? 9.973 8.702 3.514 1.00 81.31 167 TYR A N 1
ATOM 1319 C CA . TYR A 1 167 ? 10.323 9.231 4.833 1.00 81.31 167 TYR A CA 1
ATOM 1320 C C . TYR A 1 167 ? 9.092 9.362 5.739 1.00 81.31 167 TYR A C 1
ATOM 1322 O O . TYR A 1 167 ? 9.103 8.906 6.886 1.00 81.31 167 TYR A O 1
ATOM 1330 N N . GLU A 1 168 ? 8.005 9.936 5.220 1.00 85.69 168 GLU A N 1
ATOM 1331 C CA . GLU A 1 168 ? 6.741 10.035 5.949 1.00 85.69 168 GLU A CA 1
ATOM 1332 C C . GLU A 1 168 ? 6.153 8.659 6.280 1.00 85.69 168 GLU A C 1
ATOM 1334 O O . GLU A 1 168 ? 5.671 8.448 7.396 1.00 85.69 168 GLU A O 1
ATOM 1339 N N . ALA A 1 169 ? 6.204 7.720 5.335 1.00 88.44 169 ALA A N 1
ATOM 1340 C CA . ALA A 1 169 ? 5.727 6.357 5.520 1.00 88.44 169 ALA A CA 1
ATOM 1341 C C . ALA A 1 169 ? 6.528 5.597 6.588 1.00 88.44 169 ALA A C 1
ATOM 1343 O O . ALA A 1 169 ? 5.935 4.959 7.459 1.00 88.44 169 ALA A O 1
ATOM 1344 N N . VAL A 1 170 ? 7.858 5.732 6.602 1.00 88.12 170 VAL A N 1
ATOM 1345 C CA . VAL A 1 170 ? 8.729 5.169 7.647 1.00 88.12 170 VAL A CA 1
ATOM 1346 C C . VAL A 1 170 ? 8.411 5.787 9.012 1.00 88.12 170 VAL A C 1
ATOM 1348 O O . VAL A 1 170 ? 8.375 5.078 10.022 1.00 88.12 170 VAL A O 1
ATOM 1351 N N . GLY A 1 171 ? 8.148 7.096 9.066 1.00 86.81 171 GLY A N 1
ATOM 1352 C CA . GLY A 1 171 ? 7.688 7.775 10.280 1.00 86.81 171 GLY A CA 1
ATOM 1353 C C . GLY A 1 171 ? 6.363 7.206 10.799 1.00 86.81 171 GLY A C 1
ATOM 1354 O O . GLY A 1 171 ? 6.251 6.875 11.982 1.00 86.81 171 GLY A O 1
ATOM 1355 N N . ALA A 1 172 ? 5.388 7.017 9.907 1.00 91.38 172 ALA A N 1
ATOM 1356 C CA . ALA A 1 172 ? 4.103 6.404 10.232 1.00 91.38 172 ALA A CA 1
ATOM 1357 C C . ALA A 1 172 ? 4.258 4.944 10.691 1.00 91.38 172 ALA A C 1
ATOM 1359 O O . ALA A 1 172 ? 3.641 4.550 11.680 1.00 91.38 172 ALA A O 1
ATOM 1360 N N . TYR A 1 173 ? 5.119 4.156 10.041 1.00 93.62 173 TYR A N 1
ATOM 1361 C CA . TYR A 1 173 ? 5.460 2.793 10.463 1.00 93.62 173 TYR A CA 1
ATOM 1362 C C . TYR A 1 173 ? 5.999 2.773 11.898 1.00 93.62 173 TYR A C 1
ATOM 1364 O O . TYR A 1 173 ? 5.481 2.037 12.739 1.00 93.62 173 TYR A O 1
ATOM 1372 N N . LYS A 1 174 ? 6.986 3.622 12.214 1.00 92.31 174 LYS A N 1
ATOM 1373 C CA . LYS A 1 174 ? 7.573 3.710 13.563 1.00 92.31 174 LYS A CA 1
ATOM 1374 C C . LYS A 1 174 ? 6.524 4.079 14.612 1.00 92.31 174 LYS A C 1
ATOM 1376 O O . LYS A 1 174 ? 6.519 3.507 15.701 1.00 92.31 174 LYS A O 1
ATOM 1381 N N . GLN A 1 175 ? 5.612 4.991 14.277 1.00 93.81 175 GLN A N 1
ATOM 1382 C CA . GLN A 1 175 ? 4.497 5.340 15.153 1.00 93.81 175 GLN A CA 1
ATOM 1383 C C . GLN A 1 175 ? 3.555 4.148 15.366 1.00 93.81 175 GLN A C 1
ATOM 1385 O O . GLN A 1 175 ? 3.258 3.817 16.510 1.00 93.81 175 GLN A O 1
ATOM 1390 N N . ALA A 1 176 ? 3.135 3.469 14.296 1.00 93.94 176 ALA A N 1
ATOM 1391 C CA . ALA A 1 176 ? 2.259 2.301 14.362 1.00 93.94 176 ALA A CA 1
ATOM 1392 C C . ALA A 1 176 ? 2.875 1.143 15.172 1.00 93.94 176 ALA A C 1
ATOM 1394 O O . ALA A 1 176 ? 2.190 0.515 15.984 1.00 93.94 176 ALA A O 1
ATOM 1395 N N . ALA A 1 177 ? 4.176 0.896 15.002 1.00 92.12 177 ALA A N 1
ATOM 1396 C CA . ALA A 1 177 ? 4.922 -0.129 15.729 1.00 92.12 177 ALA A CA 1
ATOM 1397 C C . ALA A 1 177 ? 4.949 0.128 17.247 1.00 92.12 177 ALA A C 1
ATOM 1399 O O . ALA A 1 177 ? 4.907 -0.816 18.035 1.00 92.12 177 ALA A O 1
ATOM 1400 N N . ALA A 1 178 ? 4.968 1.400 17.662 1.00 93.62 178 ALA A N 1
ATOM 1401 C CA . ALA A 1 178 ? 4.960 1.803 19.068 1.00 93.62 178 ALA A CA 1
ATOM 1402 C C . ALA A 1 178 ? 3.567 1.747 19.729 1.00 93.62 178 ALA A C 1
ATOM 1404 O O . ALA A 1 178 ? 3.466 1.856 20.953 1.00 93.62 178 ALA A O 1
ATOM 1405 N N . LEU A 1 179 ? 2.490 1.587 18.952 1.00 93.88 179 LEU A N 1
ATOM 1406 C CA . LEU A 1 179 ? 1.126 1.491 19.474 1.00 93.88 179 LEU A CA 1
ATOM 1407 C C . LEU A 1 179 ? 0.812 0.087 20.004 1.00 93.88 179 LEU A C 1
ATOM 1409 O O . LEU A 1 179 ? 1.297 -0.927 19.491 1.00 93.88 179 LEU A O 1
ATOM 1413 N N . ALA A 1 180 ? -0.087 0.030 20.991 1.00 90.88 180 ALA A N 1
ATOM 1414 C CA . ALA A 1 180 ? -0.741 -1.213 21.387 1.00 90.88 180 ALA A CA 1
ATOM 1415 C C . ALA A 1 180 ? -1.598 -1.763 20.233 1.00 90.88 180 ALA A C 1
ATOM 1417 O O . ALA A 1 180 ? -2.151 -0.989 19.450 1.00 90.88 180 ALA A O 1
ATOM 1418 N N . ALA A 1 181 ? -1.766 -3.089 20.159 1.00 82.94 181 ALA A N 1
ATOM 1419 C CA . ALA A 1 181 ? -2.462 -3.754 19.049 1.00 82.94 181 ALA A CA 1
ATOM 1420 C C . ALA A 1 181 ? -3.856 -3.162 18.752 1.00 82.94 181 ALA A C 1
ATOM 1422 O O . ALA A 1 181 ? -4.177 -2.891 17.602 1.00 82.94 181 ALA A O 1
ATOM 1423 N N . SER A 1 182 ? -4.650 -2.859 19.786 1.00 78.88 182 SER A N 1
ATOM 1424 C CA . SER A 1 182 ? -5.994 -2.279 19.625 1.00 78.88 182 SER A CA 1
ATOM 1425 C C . SER A 1 182 ? -6.011 -0.868 19.023 1.00 78.88 182 SER A C 1
ATOM 1427 O O . SER A 1 182 ? -7.001 -0.473 18.416 1.00 78.88 182 SER A O 1
ATOM 1429 N N . GLN A 1 183 ? -4.935 -0.096 19.188 1.00 89.50 183 GLN A N 1
ATOM 1430 C CA . GLN A 1 183 ? -4.791 1.253 18.629 1.00 89.50 183 GLN A CA 1
ATOM 1431 C C . GLN A 1 183 ? -4.112 1.226 17.257 1.00 89.50 183 GLN A C 1
ATOM 1433 O O . GLN A 1 183 ? -4.376 2.086 16.418 1.00 89.50 183 GLN A O 1
ATOM 1438 N N . ARG A 1 184 ? -3.254 0.227 17.028 1.00 93.31 184 ARG A N 1
ATOM 1439 C CA . ARG A 1 184 ? -2.494 0.049 15.794 1.00 93.31 184 ARG A CA 1
ATOM 1440 C C . ARG A 1 184 ? -3.405 -0.127 14.586 1.00 93.31 184 ARG A C 1
ATOM 1442 O O . ARG A 1 184 ? -3.220 0.597 13.617 1.00 93.31 184 ARG A O 1
ATOM 1449 N N . THR A 1 185 ? -4.418 -0.990 14.663 1.00 90.19 185 THR A N 1
ATOM 1450 C CA . THR A 1 185 ? -5.351 -1.210 13.546 1.00 90.19 185 THR A CA 1
ATOM 1451 C C . THR A 1 185 ? -6.032 0.089 13.108 1.00 90.19 185 THR A C 1
ATOM 1453 O O . THR A 1 185 ? -6.021 0.426 11.929 1.00 90.19 185 THR A O 1
ATOM 1456 N N . ALA A 1 186 ? -6.579 0.865 14.050 1.00 89.00 186 ALA A N 1
ATOM 1457 C CA . ALA A 1 186 ? -7.255 2.126 13.735 1.00 89.00 186 ALA A CA 1
ATOM 1458 C C . ALA A 1 186 ? -6.294 3.168 13.134 1.00 89.00 186 ALA A C 1
ATOM 1460 O O . ALA A 1 186 ? -6.658 3.925 12.230 1.00 89.00 186 ALA A O 1
ATOM 1461 N N . PHE A 1 187 ? -5.049 3.190 13.616 1.00 92.44 187 PHE A N 1
ATOM 1462 C CA . PHE A 1 187 ? -4.004 4.031 13.048 1.00 92.44 187 PHE A CA 1
ATOM 1463 C C . PHE A 1 187 ? -3.652 3.609 11.614 1.00 92.44 187 PHE A C 1
ATOM 1465 O O . PHE A 1 187 ? -3.617 4.464 10.734 1.00 92.44 187 PHE A O 1
ATOM 1472 N N . ILE A 1 188 ? -3.467 2.308 11.358 1.00 93.31 188 ILE A N 1
ATOM 1473 C CA . ILE A 1 188 ? -3.228 1.761 10.012 1.00 93.31 188 ILE A CA 1
ATOM 1474 C C . ILE A 1 188 ? -4.364 2.166 9.076 1.00 93.31 188 ILE A C 1
ATOM 1476 O O . ILE A 1 188 ? -4.101 2.723 8.018 1.00 93.31 188 ILE A O 1
ATOM 1480 N N . GLU A 1 189 ? -5.621 1.952 9.470 1.00 91.38 189 GLU A N 1
ATOM 1481 C CA . GLU A 1 189 ? -6.769 2.328 8.642 1.00 91.38 189 GLU A CA 1
ATOM 1482 C C . GLU A 1 189 ? -6.757 3.827 8.288 1.00 91.38 189 GLU A C 1
ATOM 1484 O O . GLU A 1 189 ? -7.045 4.190 7.149 1.00 91.38 189 GLU A O 1
ATOM 1489 N N . THR A 1 190 ? -6.366 4.693 9.230 1.00 92.12 190 THR A N 1
ATOM 1490 C CA . THR A 1 190 ? -6.237 6.141 8.986 1.00 92.12 190 THR A CA 1
ATOM 1491 C C . THR A 1 190 ? -5.152 6.442 7.950 1.00 92.12 190 THR A C 1
ATOM 1493 O O . THR A 1 190 ? -5.375 7.244 7.046 1.00 92.12 190 THR A O 1
ATOM 1496 N N . ILE A 1 191 ? -3.991 5.781 8.043 1.00 93.44 191 ILE A N 1
ATOM 1497 C CA . ILE A 1 191 ? -2.925 5.899 7.035 1.00 93.44 191 ILE A CA 1
ATOM 1498 C C . ILE A 1 191 ? -3.425 5.440 5.661 1.00 93.44 191 ILE A C 1
ATOM 1500 O O . ILE A 1 191 ? -3.134 6.101 4.669 1.00 93.44 191 ILE A O 1
ATOM 1504 N N . MET A 1 192 ? -4.246 4.387 5.611 1.00 93.69 192 MET A N 1
ATOM 1505 C CA . MET A 1 192 ? -4.844 3.842 4.382 1.00 93.69 192 MET A CA 1
ATOM 1506 C C . MET A 1 192 ? -5.953 4.708 3.767 1.00 93.69 192 MET A C 1
ATOM 1508 O O . MET A 1 192 ? -6.595 4.297 2.802 1.00 93.69 192 MET A O 1
ATOM 1512 N N . GLY A 1 193 ? -6.183 5.914 4.292 1.00 89.19 193 GLY A N 1
ATOM 1513 C CA . GLY A 1 193 ? -7.157 6.856 3.743 1.00 89.19 193 GLY 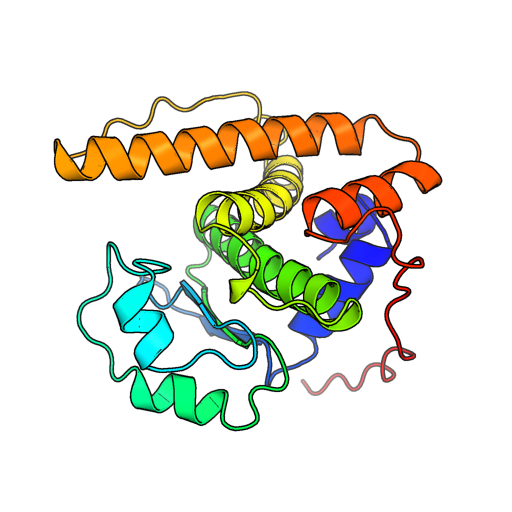A CA 1
ATOM 1514 C C . GLY A 1 193 ? -8.572 6.673 4.286 1.00 89.19 193 GLY A C 1
ATOM 1515 O O . GLY A 1 193 ? -9.516 7.267 3.768 1.00 89.19 193 GLY A O 1
ATOM 1516 N N . LYS A 1 194 ? -8.754 5.886 5.350 1.00 87.75 194 LYS A N 1
ATOM 1517 C CA . LYS A 1 194 ? -10.052 5.779 6.009 1.00 87.75 194 LYS A CA 1
ATOM 1518 C C . LYS A 1 194 ? -10.400 7.078 6.751 1.00 87.75 194 LYS A C 1
ATOM 1520 O O . LYS A 1 194 ? -9.636 7.499 7.624 1.00 87.75 194 LYS A O 1
ATOM 1525 N N . PRO A 1 195 ? -11.579 7.681 6.514 1.00 82.38 195 PRO A N 1
ATOM 1526 C CA . PRO A 1 195 ? -12.035 8.828 7.290 1.00 82.38 195 PRO A CA 1
ATOM 1527 C C . PRO A 1 195 ? -12.214 8.476 8.770 1.00 82.38 195 PRO A C 1
ATOM 1529 O O . PRO A 1 195 ? -12.788 7.441 9.104 1.00 82.38 195 PRO A O 1
ATOM 1532 N N . ALA A 1 196 ? -11.830 9.383 9.671 1.00 70.44 196 ALA A N 1
ATOM 1533 C CA . ALA A 1 196 ? -11.941 9.179 11.122 1.00 70.44 196 ALA A CA 1
ATOM 1534 C C . ALA A 1 196 ? -13.384 8.932 11.624 1.00 70.44 196 ALA A C 1
ATOM 1536 O O . ALA A 1 196 ? -13.579 8.429 12.728 1.00 70.44 196 ALA A O 1
ATOM 1537 N N . CYS A 1 197 ? -14.398 9.298 10.832 1.00 61.62 197 CYS A N 1
ATOM 1538 C CA . CYS A 1 197 ? -15.812 9.071 11.134 1.00 61.62 197 CYS A CA 1
ATOM 1539 C C . CYS A 1 197 ? -16.363 7.731 10.611 1.00 61.62 197 CYS A C 1
ATOM 1541 O O . CYS A 1 197 ? -17.507 7.395 10.922 1.00 61.62 197 CYS A O 1
ATOM 1543 N N . ALA A 1 198 ? -15.592 6.972 9.826 1.00 66.75 198 ALA A N 1
ATOM 1544 C CA . ALA A 1 198 ? -16.028 5.696 9.272 1.00 66.75 198 ALA A CA 1
ATOM 1545 C C . ALA A 1 198 ? -15.895 4.566 10.308 1.00 66.75 198 ALA A C 1
ATOM 1547 O O . ALA A 1 198 ? -14.887 4.455 11.008 1.00 66.75 198 ALA A O 1
ATOM 1548 N N . ALA A 1 199 ? -16.912 3.704 10.395 1.00 63.16 199 ALA A N 1
ATOM 1549 C CA . ALA A 1 199 ? -16.900 2.540 11.283 1.00 63.16 199 ALA A CA 1
ATOM 1550 C C . ALA A 1 199 ? -15.720 1.605 10.968 1.00 63.16 199 ALA A C 1
ATOM 1552 O O . ALA A 1 199 ? -15.290 1.523 9.819 1.00 63.16 199 ALA A O 1
ATOM 1553 N N . THR A 1 200 ? -15.186 0.891 11.969 1.00 62.12 200 THR A N 1
ATOM 1554 C CA . THR A 1 200 ? -14.129 -0.128 11.794 1.00 62.12 200 THR A CA 1
ATOM 1555 C C . THR A 1 200 ? -14.483 -1.081 10.651 1.00 62.12 200 THR A C 1
ATOM 1557 O O . THR A 1 200 ? -15.563 -1.669 10.666 1.00 62.12 200 THR A O 1
ATOM 1560 N N . ILE A 1 201 ? -13.598 -1.217 9.656 1.00 62.06 201 ILE A N 1
ATOM 1561 C CA . ILE A 1 201 ? -13.857 -2.090 8.511 1.00 62.06 201 ILE A CA 1
ATOM 1562 C C . ILE A 1 201 ? -13.242 -3.427 8.875 1.00 62.06 201 ILE A C 1
ATOM 1564 O O . ILE A 1 201 ? -12.047 -3.665 8.691 1.00 62.06 201 ILE A O 1
ATOM 1568 N N . THR A 1 202 ? -14.064 -4.303 9.435 1.00 59.00 202 THR A N 1
ATOM 1569 C CA . THR A 1 202 ? -13.680 -5.703 9.571 1.00 59.00 202 THR A CA 1
ATOM 1570 C C . THR A 1 202 ? -13.684 -6.313 8.167 1.00 59.00 202 THR A C 1
ATOM 1572 O O . THR A 1 202 ? -14.669 -6.115 7.451 1.00 59.00 202 THR A O 1
ATOM 1575 N N . PRO A 1 203 ? -12.611 -7.001 7.737 1.00 53.97 203 PRO A N 1
ATOM 1576 C CA . PRO A 1 203 ? -12.635 -7.741 6.481 1.00 53.97 203 PRO A CA 1
ATOM 1577 C C . PRO A 1 203 ? -13.862 -8.662 6.471 1.00 53.97 203 PRO A C 1
ATOM 1579 O O . PRO A 1 203 ? -14.139 -9.292 7.501 1.00 53.97 203 PRO A O 1
ATOM 1582 N N . PRO A 1 204 ? -14.640 -8.721 5.381 1.00 48.06 204 PRO A N 1
ATOM 1583 C CA . PRO A 1 204 ? -15.720 -9.674 5.305 1.00 48.06 204 PRO A CA 1
ATOM 1584 C C . PRO A 1 204 ? -15.163 -11.048 4.891 1.00 48.06 204 PRO A C 1
ATOM 1586 O O . PRO A 1 204 ? -14.188 -11.149 4.161 1.00 48.06 204 PRO A O 1
ATOM 1589 N N . TYR A 1 205 ? -15.873 -12.083 5.332 1.00 47.28 205 TYR A N 1
ATOM 1590 C CA . TYR A 1 205 ? -15.831 -13.482 4.892 1.00 47.28 205 TYR A CA 1
ATOM 1591 C C . TYR A 1 205 ? -14.826 -14.444 5.557 1.00 47.28 205 TYR A C 1
ATOM 1593 O O . TYR A 1 205 ? -13.649 -14.137 5.732 1.00 47.28 205 TYR A O 1
ATOM 1601 N N . PRO A 1 206 ? -15.302 -15.648 5.950 1.00 38.75 206 PRO A N 1
ATOM 1602 C CA . PRO A 1 206 ? -14.423 -16.733 6.355 1.00 38.75 206 PRO A CA 1
ATOM 1603 C C . PRO A 1 206 ? -13.530 -17.106 5.171 1.00 38.75 206 PRO A C 1
ATOM 1605 O O . PRO A 1 206 ? -14.021 -17.244 4.051 1.00 38.75 206 PRO A O 1
ATOM 1608 N N . LEU A 1 207 ? -12.232 -17.272 5.441 1.00 37.53 207 LEU A N 1
ATOM 1609 C CA . LEU A 1 207 ? -11.290 -17.900 4.518 1.00 37.53 207 LEU A CA 1
ATOM 1610 C C . LEU A 1 207 ? -11.962 -19.160 3.961 1.00 37.53 207 LEU A C 1
ATOM 1612 O O . LEU A 1 207 ? -12.402 -20.009 4.742 1.00 37.53 207 LEU A O 1
ATOM 1616 N N . ALA A 1 208 ? -12.095 -19.258 2.636 1.00 40.19 208 ALA A N 1
ATOM 1617 C CA . ALA A 1 208 ? -12.428 -20.534 2.026 1.00 40.19 208 ALA A CA 1
ATOM 1618 C C . ALA A 1 208 ? -11.376 -21.534 2.519 1.00 40.19 208 ALA A C 1
ATOM 1620 O O . ALA A 1 208 ? -10.180 -21.264 2.409 1.00 40.19 208 ALA A O 1
ATOM 1621 N N . GLU A 1 209 ? -11.833 -22.617 3.151 1.00 39.06 209 GLU A N 1
ATOM 1622 C CA . GLU A 1 209 ? -10.962 -23.679 3.644 1.00 39.06 209 GLU A CA 1
ATOM 1623 C C . GLU A 1 209 ? -9.986 -24.087 2.536 1.00 39.06 209 GLU A C 1
ATOM 1625 O O . GLU A 1 209 ? -10.392 -24.259 1.387 1.00 39.06 209 GLU A O 1
ATOM 1630 N N . ASP A 1 210 ? -8.709 -24.199 2.903 1.00 42.69 210 ASP A N 1
ATOM 1631 C CA . ASP A 1 210 ? -7.569 -24.511 2.046 1.00 42.69 210 ASP A CA 1
ATOM 1632 C C . ASP A 1 210 ? -7.873 -25.588 0.985 1.00 42.69 210 ASP A C 1
ATOM 1634 O O . ASP A 1 210 ? -7.659 -26.783 1.201 1.00 42.69 210 ASP A O 1
ATOM 1638 N N . THR A 1 211 ? -8.290 -25.193 -0.219 1.00 34.25 211 THR A N 1
ATOM 1639 C CA . THR A 1 211 ? -8.125 -26.042 -1.404 1.00 34.25 211 THR A CA 1
ATOM 1640 C C . THR A 1 211 ? -6.756 -25.769 -1.996 1.00 34.25 211 THR A C 1
ATOM 1642 O O . THR A 1 211 ? -6.600 -25.048 -2.978 1.00 34.25 211 THR A O 1
ATOM 1645 N N . VAL A 1 212 ? -5.750 -26.368 -1.360 1.00 31.95 212 VAL A N 1
ATOM 1646 C CA . VAL A 1 212 ? -4.440 -26.616 -1.961 1.00 31.95 212 VAL A CA 1
ATOM 1647 C C . VAL A 1 212 ? -4.662 -27.497 -3.189 1.00 31.95 212 VAL A C 1
ATOM 1649 O O . VAL A 1 212 ? -4.945 -28.689 -3.063 1.00 31.95 212 VAL A O 1
ATOM 1652 N N . HIS A 1 213 ? -4.521 -26.928 -4.381 1.00 30.73 213 HIS A N 1
ATOM 1653 C CA . HIS A 1 213 ? -4.228 -27.713 -5.572 1.00 30.73 213 HIS A CA 1
ATOM 1654 C C . HIS A 1 213 ? -2.752 -27.513 -5.908 1.00 30.73 213 HIS A C 1
ATOM 1656 O O . HIS A 1 213 ? -2.346 -26.439 -6.343 1.00 30.73 213 HIS A O 1
ATOM 1662 N N . LEU A 1 214 ? -1.978 -28.558 -5.588 1.00 34.97 214 LEU A N 1
ATOM 1663 C CA . LEU A 1 214 ? -0.616 -28.803 -6.068 1.00 34.97 214 LEU A CA 1
ATOM 1664 C C . LEU A 1 214 ? -0.570 -28.846 -7.599 1.00 34.97 214 LEU A C 1
ATOM 1666 O O . LEU A 1 214 ? -1.539 -29.382 -8.189 1.00 34.97 214 LEU A O 1
#